Protein AF-A0A0W0F2W2-F1 (afdb_monomer)

Structure (mmCIF, N/CA/C/O backbone):
data_AF-A0A0W0F2W2-F1
#
_entry.id   AF-A0A0W0F2W2-F1
#
loop_
_atom_site.group_PDB
_atom_site.id
_atom_site.type_symbol
_atom_site.label_atom_id
_atom_site.label_alt_id
_atom_site.label_comp_id
_atom_site.label_asym_id
_atom_site.label_entity_id
_atom_site.label_seq_id
_atom_site.pdbx_PDB_ins_code
_atom_site.Cartn_x
_atom_site.Cartn_y
_atom_site.Cartn_z
_atom_site.occupancy
_atom_site.B_iso_or_equiv
_atom_site.auth_seq_id
_atom_site.auth_comp_id
_atom_site.auth_asym_id
_atom_site.auth_atom_id
_atom_site.pdbx_PDB_model_num
ATOM 1 N N . MET A 1 1 ? -1.165 50.277 14.840 1.00 36.50 1 MET A N 1
ATOM 2 C CA . MET A 1 1 ? -2.043 49.781 13.760 1.00 36.50 1 MET A CA 1
ATOM 3 C C . MET A 1 1 ? -1.484 50.261 12.428 1.00 36.50 1 MET A C 1
ATOM 5 O O . MET A 1 1 ? -1.035 51.396 12.370 1.00 36.50 1 MET A O 1
ATOM 9 N N . PHE A 1 2 ? -1.554 49.393 11.416 1.00 37.72 2 PHE A N 1
ATOM 10 C CA . PHE A 1 2 ? -1.290 49.608 9.983 1.00 37.72 2 PHE A CA 1
ATOM 11 C C . PHE A 1 2 ? 0.155 49.512 9.459 1.00 37.72 2 PHE A C 1
ATOM 13 O O . PHE A 1 2 ? 0.941 50.450 9.465 1.00 37.72 2 PHE A O 1
ATOM 20 N N . VAL A 1 3 ? 0.417 48.306 8.947 1.00 41.62 3 VAL A N 1
ATOM 21 C CA . VAL A 1 3 ? 1.389 47.912 7.918 1.00 41.62 3 VAL A CA 1
ATOM 22 C C . VAL A 1 3 ? 0.913 48.395 6.536 1.00 41.62 3 VAL A C 1
ATOM 24 O O . VAL A 1 3 ? -0.283 48.636 6.354 1.00 41.62 3 VAL A O 1
ATOM 27 N N . SER A 1 4 ? 1.836 48.361 5.560 1.00 39.56 4 SER A N 1
ATOM 28 C CA . SER A 1 4 ? 1.636 48.273 4.095 1.00 39.56 4 SER A CA 1
ATOM 29 C C . SER A 1 4 ? 1.831 49.622 3.368 1.00 39.56 4 SER A C 1
ATOM 31 O O . SER A 1 4 ? 1.314 50.634 3.815 1.00 39.56 4 SER A O 1
ATOM 33 N N . LYS A 1 5 ? 2.561 49.761 2.250 1.00 39.53 5 LYS A N 1
ATOM 34 C CA . LYS A 1 5 ? 2.883 48.855 1.130 1.00 39.53 5 LYS A CA 1
ATOM 35 C C . LYS A 1 5 ? 4.181 49.341 0.458 1.00 39.53 5 LYS A C 1
ATOM 37 O O . LYS A 1 5 ? 4.283 50.534 0.190 1.00 39.53 5 LYS A O 1
ATOM 42 N N . LEU A 1 6 ? 5.112 48.454 0.099 1.00 43.81 6 LEU A N 1
ATOM 43 C CA . LEU A 1 6 ? 6.135 48.764 -0.908 1.00 43.81 6 LEU A CA 1
ATOM 44 C C . LEU A 1 6 ? 6.054 47.717 -2.018 1.00 43.81 6 LEU A C 1
ATOM 46 O O . LEU A 1 6 ? 6.384 46.551 -1.824 1.00 43.81 6 LEU A O 1
ATOM 50 N N . PHE A 1 7 ? 5.548 48.159 -3.166 1.00 44.75 7 PHE A N 1
ATOM 51 C CA . PHE A 1 7 ? 5.643 47.454 -4.435 1.00 44.75 7 PHE A CA 1
ATOM 52 C C . PHE A 1 7 ? 7.113 47.413 -4.866 1.00 44.75 7 PHE A C 1
ATOM 54 O O . PHE A 1 7 ? 7.749 48.461 -4.957 1.00 44.75 7 PHE A O 1
ATOM 61 N N . ALA A 1 8 ? 7.627 46.229 -5.187 1.00 46.12 8 ALA A N 1
ATOM 62 C CA . ALA A 1 8 ? 8.868 46.079 -5.932 1.00 46.12 8 ALA A CA 1
ATOM 63 C C . ALA A 1 8 ? 8.633 45.069 -7.058 1.00 46.12 8 ALA A C 1
ATOM 65 O O . ALA A 1 8 ? 8.476 43.872 -6.830 1.00 46.12 8 ALA A O 1
ATOM 66 N N . ALA A 1 9 ? 8.551 45.600 -8.276 1.00 43.94 9 ALA A N 1
ATOM 67 C CA . ALA A 1 9 ? 8.622 44.840 -9.509 1.00 43.94 9 ALA A CA 1
ATOM 68 C C . ALA A 1 9 ? 10.045 44.290 -9.663 1.00 43.94 9 ALA A C 1
ATOM 70 O O . ALA A 1 9 ? 11.009 45.046 -9.548 1.00 43.94 9 ALA A O 1
ATOM 71 N N . PHE A 1 10 ? 10.176 42.992 -9.928 1.00 44.00 10 PHE A N 1
ATOM 72 C CA . PHE A 1 10 ? 11.456 42.373 -10.255 1.00 44.00 10 PHE A CA 1
ATOM 73 C C . PHE A 1 10 ? 11.466 42.052 -11.749 1.00 44.00 10 PHE A C 1
ATOM 75 O O . PHE A 1 10 ? 10.766 41.157 -12.218 1.00 44.00 10 PHE A O 1
ATOM 82 N N . THR A 1 11 ? 12.224 42.835 -12.507 1.00 44.72 11 THR A N 1
ATOM 83 C CA . THR A 1 11 ? 12.652 42.498 -13.862 1.00 44.72 11 THR A CA 1
ATOM 84 C C . THR A 1 11 ? 13.812 41.511 -13.767 1.00 44.72 11 THR A C 1
ATOM 86 O O . THR A 1 11 ? 14.744 41.721 -12.993 1.00 44.72 11 THR A O 1
ATOM 89 N N . PHE A 1 12 ? 13.796 40.447 -14.571 1.00 40.97 12 PHE A N 1
ATOM 90 C CA . PHE A 1 12 ? 15.006 39.673 -14.827 1.00 40.97 12 PHE A CA 1
ATOM 91 C C . PHE A 1 12 ? 15.186 39.423 -16.321 1.00 40.97 12 PHE A C 1
ATOM 93 O O . PHE A 1 12 ? 14.245 39.115 -17.050 1.00 40.97 12 PHE A O 1
ATOM 100 N N . VAL A 1 13 ? 16.421 39.662 -16.746 1.00 41.00 13 VAL A N 1
ATOM 101 C CA . VAL A 1 13 ? 16.926 39.715 -18.114 1.00 41.00 13 VAL A CA 1
ATOM 102 C C . VAL A 1 13 ? 17.201 38.303 -18.643 1.00 41.00 13 VAL A C 1
ATOM 104 O O . VAL A 1 13 ? 17.540 37.388 -17.898 1.00 41.00 13 VAL A O 1
ATOM 107 N N . SER A 1 14 ? 17.046 38.168 -19.959 1.00 44.22 14 SER A N 1
ATOM 108 C CA . SER A 1 14 ? 17.311 37.013 -20.820 1.00 44.22 14 SER A CA 1
ATOM 109 C C . SER A 1 14 ? 18.653 36.302 -20.596 1.00 44.22 14 SER A C 1
ATOM 111 O O . SER A 1 14 ? 19.692 36.960 -20.541 1.00 44.22 14 SER A O 1
ATOM 113 N N . PHE A 1 15 ? 18.641 34.967 -20.670 1.00 43.41 15 PHE A N 1
ATOM 114 C CA . PHE A 1 15 ? 19.809 34.151 -21.022 1.00 43.41 15 PHE A CA 1
ATOM 115 C C . PHE A 1 15 ? 19.530 33.362 -22.306 1.00 43.41 15 PHE A C 1
ATOM 117 O O . PHE A 1 15 ? 18.452 32.798 -22.484 1.00 43.41 15 PHE A O 1
ATOM 124 N N . GLY A 1 16 ? 20.498 33.408 -23.223 1.00 34.25 16 GLY A N 1
ATOM 125 C CA . GLY A 1 16 ? 20.421 32.842 -24.565 1.00 34.25 16 GLY A CA 1
ATOM 126 C C . GLY A 1 16 ? 20.478 31.316 -24.588 1.00 34.25 16 GLY A C 1
ATOM 127 O O . GLY A 1 16 ? 21.139 30.682 -23.769 1.00 34.25 16 GLY A O 1
ATOM 128 N N . PHE A 1 17 ? 19.800 30.737 -25.576 1.00 39.91 17 PHE A N 1
ATOM 129 C CA . PHE A 1 17 ? 19.869 29.314 -25.875 1.00 39.91 17 PHE A CA 1
ATOM 130 C C . PHE A 1 17 ? 21.170 29.009 -26.629 1.00 39.91 17 PHE A C 1
ATOM 132 O O . PHE A 1 17 ? 21.373 29.469 -27.752 1.00 39.91 17 PHE A O 1
ATOM 139 N N . VAL A 1 18 ? 22.050 28.225 -26.004 1.00 37.84 18 VAL A N 1
ATOM 140 C CA . VAL A 1 18 ? 23.158 27.532 -26.675 1.00 37.84 18 VAL A CA 1
ATOM 141 C C . VAL A 1 18 ? 22.599 26.233 -27.256 1.00 37.84 18 VAL A C 1
ATOM 143 O O . VAL A 1 18 ? 21.969 25.455 -26.543 1.00 37.84 18 VAL A O 1
ATOM 146 N N . ALA A 1 19 ? 22.814 26.002 -28.552 1.00 50.12 19 ALA A N 1
ATOM 147 C CA . ALA A 1 19 ? 22.487 24.741 -29.208 1.00 50.12 19 ALA A CA 1
ATOM 148 C C . ALA A 1 19 ? 23.359 23.605 -28.643 1.00 50.12 19 ALA A C 1
ATOM 150 O O . ALA A 1 19 ? 24.586 23.710 -28.649 1.00 50.12 19 ALA A O 1
ATOM 151 N N . ALA A 1 20 ? 22.732 22.520 -28.185 1.00 36.09 20 ALA A N 1
ATOM 152 C CA . ALA A 1 20 ? 23.412 21.288 -27.795 1.00 36.09 20 ALA A CA 1
ATOM 153 C C . ALA A 1 20 ? 22.895 20.106 -28.634 1.00 36.09 20 ALA A C 1
ATOM 155 O O . ALA A 1 20 ? 21.698 19.974 -28.884 1.00 36.09 20 ALA A O 1
ATOM 156 N N . ASN A 1 21 ? 23.848 19.297 -29.098 1.00 45.62 21 ASN A N 1
ATOM 157 C CA . ASN A 1 21 ? 23.723 18.169 -30.024 1.00 45.62 21 ASN A CA 1
ATOM 158 C C . ASN A 1 21 ? 22.712 17.089 -29.582 1.00 45.62 21 ASN A C 1
ATOM 160 O O . ASN A 1 21 ? 22.473 16.933 -28.385 1.00 45.62 21 ASN A O 1
ATOM 164 N N . PRO A 1 22 ? 22.173 16.276 -30.516 1.00 44.22 22 PRO A N 1
ATOM 165 C CA . PRO A 1 22 ? 21.225 15.222 -30.177 1.00 44.22 22 PRO A CA 1
ATOM 166 C C . PRO A 1 22 ? 21.925 14.111 -29.386 1.00 44.22 22 PRO A C 1
ATOM 168 O O . PRO A 1 22 ? 22.737 13.355 -29.922 1.00 44.22 22 PRO A O 1
ATOM 171 N N . ILE A 1 23 ? 21.604 14.001 -28.096 1.00 44.47 23 ILE A N 1
ATOM 172 C CA . ILE A 1 23 ? 22.054 12.898 -27.249 1.00 44.47 23 ILE A CA 1
ATOM 173 C C . ILE A 1 23 ? 21.099 11.724 -27.474 1.00 44.47 23 ILE A C 1
ATOM 175 O O . ILE A 1 23 ? 20.077 11.593 -26.806 1.00 44.47 23 ILE A O 1
ATOM 179 N N . ALA A 1 24 ? 21.449 10.831 -28.398 1.00 45.88 24 ALA A N 1
ATOM 180 C CA . ALA A 1 24 ? 20.708 9.594 -28.674 1.00 45.88 24 ALA A CA 1
ATOM 181 C C . ALA A 1 24 ? 20.732 8.561 -27.515 1.00 45.88 24 ALA A C 1
ATOM 183 O O . ALA A 1 24 ? 20.299 7.428 -27.684 1.00 45.88 24 ALA A O 1
ATOM 184 N N . ASN A 1 25 ? 21.206 8.944 -26.323 1.00 46.81 25 ASN A N 1
ATOM 185 C CA . ASN A 1 25 ? 21.351 8.075 -25.151 1.00 46.81 25 ASN A CA 1
ATOM 186 C C . ASN A 1 25 ? 20.741 8.646 -23.855 1.00 46.81 25 ASN A C 1
ATOM 188 O O . ASN A 1 25 ? 20.909 8.042 -22.797 1.00 46.81 25 ASN A O 1
ATOM 192 N N . GLU A 1 26 ? 20.049 9.789 -23.906 1.00 43.03 26 GLU A N 1
ATOM 193 C CA . GLU A 1 26 ? 19.468 10.417 -22.707 1.00 43.03 26 GLU A CA 1
ATOM 194 C C . GLU A 1 26 ? 18.064 9.920 -22.347 1.00 43.03 26 GLU A C 1
ATOM 196 O O . GLU A 1 26 ? 17.674 10.015 -21.188 1.00 43.03 26 GLU A O 1
ATOM 201 N N . VAL A 1 27 ? 17.317 9.375 -23.308 1.00 47.88 27 VAL A N 1
ATOM 202 C CA . VAL A 1 27 ? 15.914 8.980 -23.092 1.00 47.88 27 VAL A CA 1
ATOM 203 C C . VAL A 1 27 ? 15.828 7.775 -22.146 1.00 47.88 27 VAL A C 1
ATOM 205 O O . VAL A 1 27 ? 15.154 7.826 -21.131 1.00 47.88 27 VAL A O 1
ATOM 208 N N . ALA A 1 28 ? 16.663 6.759 -22.372 1.00 46.38 28 ALA A N 1
ATOM 209 C CA . ALA A 1 28 ? 16.726 5.528 -21.578 1.00 46.38 28 ALA A CA 1
ATOM 210 C C . ALA A 1 28 ? 17.002 5.705 -20.072 1.00 46.38 28 ALA A C 1
ATOM 212 O O . ALA A 1 28 ? 16.681 4.834 -19.269 1.00 46.38 28 ALA A O 1
ATOM 213 N N . LYS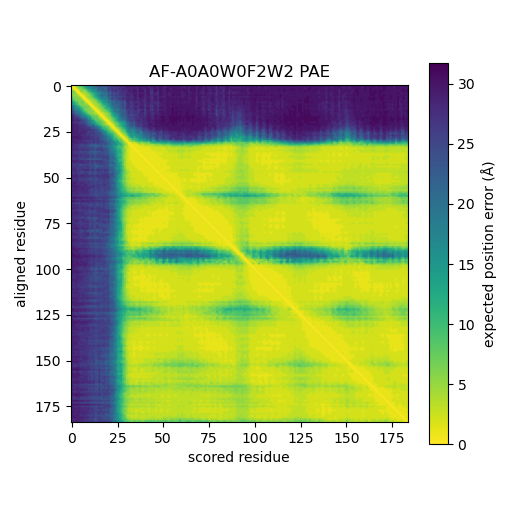 A 1 29 ? 17.700 6.781 -19.687 1.00 45.75 29 LYS A N 1
ATOM 214 C CA . LYS A 1 29 ? 18.165 6.990 -18.307 1.00 45.75 29 LYS A CA 1
ATOM 215 C C . LYS A 1 29 ? 17.164 7.770 -17.452 1.00 45.75 29 LYS A C 1
ATOM 217 O O . LYS A 1 29 ? 17.342 7.792 -16.238 1.00 45.75 29 LYS A O 1
ATOM 222 N N . ARG A 1 30 ? 16.181 8.428 -18.075 1.00 52.56 30 ARG A N 1
ATOM 223 C CA . ARG A 1 30 ? 15.197 9.274 -17.388 1.00 52.56 30 ARG A CA 1
ATOM 224 C C . ARG A 1 30 ? 14.057 8.431 -16.802 1.00 52.56 30 ARG A C 1
ATOM 226 O O . ARG A 1 30 ? 13.803 8.529 -15.610 1.00 52.56 30 ARG A O 1
ATOM 233 N N . ASP A 1 31 ? 13.544 7.461 -17.554 1.00 64.25 31 ASP A N 1
ATOM 234 C CA . ASP A 1 31 ? 12.305 6.745 -17.207 1.00 64.25 31 ASP A CA 1
ATOM 235 C C . ASP A 1 31 ? 12.351 5.977 -15.866 1.00 64.25 31 ASP A C 1
ATOM 237 O O . ASP A 1 31 ? 11.490 6.160 -15.009 1.00 64.25 31 ASP A O 1
ATOM 241 N N . ASN A 1 32 ? 13.381 5.155 -15.611 1.00 73.31 32 ASN A N 1
ATOM 242 C CA . ASN A 1 32 ? 13.479 4.424 -14.334 1.00 73.31 32 ASN A CA 1
ATOM 243 C C . ASN A 1 32 ? 13.768 5.357 -13.142 1.00 73.31 32 ASN A C 1
ATOM 245 O O . ASN A 1 32 ? 13.364 5.058 -12.019 1.00 73.31 32 ASN A O 1
ATOM 249 N N . ALA A 1 33 ? 14.461 6.476 -13.375 1.00 81.94 33 ALA A N 1
ATOM 250 C CA . ALA A 1 33 ? 14.714 7.474 -12.340 1.00 81.94 33 ALA A CA 1
ATOM 251 C C . ALA A 1 33 ? 13.427 8.231 -11.975 1.00 81.94 33 ALA A C 1
ATOM 253 O O . ALA A 1 33 ? 13.201 8.526 -10.800 1.00 81.94 33 ALA A O 1
ATOM 254 N N . ASP A 1 34 ? 12.557 8.479 -12.954 1.00 88.19 34 ASP A N 1
ATOM 255 C CA . ASP A 1 34 ? 11.253 9.103 -12.743 1.00 88.19 34 ASP A CA 1
ATOM 256 C C . ASP A 1 34 ? 10.315 8.161 -11.969 1.00 88.19 34 ASP A C 1
ATOM 258 O O . ASP A 1 34 ? 9.729 8.570 -10.964 1.00 88.19 34 ASP A O 1
ATOM 262 N N . ILE A 1 35 ? 10.272 6.869 -12.326 1.00 90.88 35 ILE A N 1
ATOM 263 C CA . ILE A 1 35 ? 9.536 5.842 -11.560 1.00 90.88 35 ILE A CA 1
ATOM 264 C C . ILE A 1 35 ? 10.044 5.778 -10.117 1.00 90.88 35 ILE A C 1
ATOM 266 O O . ILE A 1 35 ? 9.259 5.833 -9.168 1.00 90.88 35 ILE A O 1
ATOM 270 N N . GLN A 1 36 ? 11.364 5.705 -9.930 1.00 91.69 36 GLN A N 1
ATOM 271 C CA . GLN A 1 36 ? 11.967 5.674 -8.600 1.00 91.69 36 GLN A CA 1
ATOM 272 C C . GLN A 1 36 ? 11.645 6.942 -7.798 1.00 91.69 36 GLN A C 1
ATOM 274 O O . GLN A 1 36 ? 11.418 6.858 -6.591 1.00 91.69 36 GLN A O 1
ATOM 279 N N . THR A 1 37 ? 11.580 8.106 -8.448 1.00 93.19 37 THR A N 1
ATOM 280 C CA . THR A 1 37 ? 11.220 9.382 -7.813 1.00 93.19 37 THR A CA 1
ATOM 281 C C . THR A 1 37 ? 9.777 9.370 -7.316 1.00 93.19 37 THR A C 1
ATOM 283 O O . THR A 1 37 ? 9.523 9.747 -6.168 1.00 93.19 37 THR A O 1
ATOM 286 N N . VAL A 1 38 ? 8.835 8.883 -8.131 1.00 95.31 38 VAL A N 1
ATOM 287 C CA . VAL A 1 38 ? 7.427 8.726 -7.732 1.00 95.31 38 VAL A CA 1
ATOM 288 C C . VAL A 1 38 ? 7.310 7.785 -6.534 1.00 95.31 38 VAL A C 1
ATOM 290 O O . VAL A 1 38 ? 6.695 8.138 -5.529 1.00 95.31 38 VAL A O 1
ATOM 293 N N . LEU A 1 39 ? 7.957 6.621 -6.593 1.00 96.12 39 LEU A N 1
ATOM 294 C CA . LEU A 1 39 ? 7.904 5.630 -5.517 1.00 96.12 39 LEU A CA 1
ATOM 295 C C . LEU A 1 39 ? 8.596 6.105 -4.235 1.00 96.12 39 LEU A C 1
ATOM 297 O O . LEU A 1 39 ? 8.118 5.831 -3.141 1.00 96.12 39 LEU A O 1
ATOM 301 N N . THR A 1 40 ? 9.690 6.857 -4.347 1.00 96.38 40 THR A N 1
ATOM 302 C CA . THR A 1 40 ? 10.365 7.459 -3.186 1.00 96.38 40 THR A CA 1
ATOM 303 C C . THR A 1 40 ? 9.501 8.548 -2.551 1.00 96.38 40 THR A C 1
ATOM 305 O O . THR A 1 40 ? 9.455 8.661 -1.328 1.00 96.38 40 THR A O 1
ATOM 308 N N . THR A 1 41 ? 8.772 9.320 -3.361 1.00 96.75 41 THR A N 1
ATOM 309 C CA . THR A 1 41 ? 7.797 10.305 -2.867 1.00 96.75 41 THR A CA 1
ATOM 310 C C . THR A 1 41 ? 6.659 9.617 -2.123 1.00 96.75 41 THR A C 1
ATOM 312 O O . THR A 1 41 ? 6.347 10.010 -0.998 1.00 96.75 41 THR A O 1
ATOM 315 N N . LEU A 1 42 ? 6.099 8.551 -2.707 1.00 96.94 42 LEU A N 1
ATOM 316 C CA . LEU A 1 42 ? 5.103 7.711 -2.046 1.00 96.94 42 LEU A CA 1
ATOM 317 C C . LEU A 1 42 ? 5.648 7.173 -0.720 1.00 96.94 42 LEU A C 1
ATOM 319 O O . LEU A 1 42 ? 4.988 7.318 0.307 1.00 96.94 42 LEU A O 1
ATOM 323 N N . LYS A 1 43 ? 6.877 6.641 -0.718 1.00 97.06 43 LYS A N 1
ATOM 324 C CA . LYS A 1 43 ? 7.527 6.150 0.499 1.00 97.06 43 LYS A CA 1
ATOM 325 C C . LYS A 1 43 ? 7.628 7.236 1.573 1.00 97.06 43 LYS A C 1
ATOM 327 O O . LYS A 1 43 ? 7.297 6.991 2.724 1.00 97.06 43 LYS A O 1
ATOM 332 N N . GLY A 1 44 ? 8.035 8.453 1.217 1.00 97.38 44 GLY A N 1
ATOM 333 C CA . GLY A 1 44 ? 8.110 9.561 2.176 1.00 97.38 44 GLY A CA 1
ATOM 334 C C . GLY A 1 44 ? 6.753 9.905 2.808 1.00 97.38 44 GLY A C 1
ATOM 335 O O . GLY A 1 44 ? 6.676 10.220 3.998 1.00 97.38 44 GLY A O 1
ATOM 336 N N . GLN A 1 45 ? 5.668 9.802 2.034 1.00 97.31 45 GLN A N 1
ATOM 337 C CA . GLN A 1 45 ? 4.308 9.992 2.541 1.00 97.31 45 GLN A CA 1
ATOM 338 C C . GLN A 1 45 ? 3.890 8.843 3.467 1.00 97.31 45 GLN A C 1
ATOM 340 O O . GLN A 1 45 ? 3.395 9.099 4.566 1.00 97.31 45 GLN A O 1
ATOM 345 N N . THR A 1 46 ? 4.135 7.588 3.078 1.00 96.81 46 THR A N 1
ATOM 346 C CA . THR A 1 46 ? 3.825 6.425 3.923 1.00 96.81 46 THR A CA 1
ATOM 347 C C . THR A 1 46 ? 4.640 6.434 5.214 1.00 96.81 46 THR A C 1
ATOM 349 O O . THR A 1 46 ? 4.078 6.224 6.283 1.00 96.81 46 THR A O 1
ATOM 352 N N . ASP A 1 47 ? 5.920 6.803 5.159 1.00 95.81 47 ASP A N 1
ATOM 353 C CA . ASP A 1 47 ? 6.800 6.917 6.330 1.00 95.81 47 ASP A CA 1
ATOM 354 C C . ASP A 1 47 ? 6.317 7.987 7.326 1.00 95.81 47 ASP A C 1
ATOM 356 O O . ASP A 1 47 ? 6.678 7.951 8.500 1.00 95.81 47 ASP A O 1
ATOM 360 N N . THR A 1 48 ? 5.473 8.924 6.884 1.00 97.00 48 THR A N 1
ATOM 361 C CA . THR A 1 48 ? 4.838 9.926 7.752 1.00 97.00 48 THR A CA 1
ATOM 362 C C . THR A 1 48 ? 3.490 9.446 8.301 1.00 97.00 48 THR A C 1
ATOM 364 O O . THR A 1 48 ? 3.159 9.712 9.457 1.00 97.00 48 THR A O 1
ATOM 367 N N . ILE A 1 49 ? 2.685 8.759 7.485 1.00 97.50 49 ILE A N 1
ATOM 368 C CA . ILE A 1 49 ? 1.306 8.370 7.826 1.00 97.50 49 ILE A CA 1
ATOM 369 C C . ILE A 1 49 ? 1.270 7.087 8.668 1.00 97.50 49 ILE A C 1
ATOM 371 O O . ILE A 1 49 ? 0.571 7.023 9.680 1.00 97.50 49 ILE A O 1
ATOM 375 N N . LEU A 1 50 ? 2.026 6.062 8.272 1.00 97.31 50 LEU A N 1
ATOM 376 C CA . LEU A 1 50 ? 1.960 4.726 8.869 1.00 97.31 50 LEU A CA 1
ATOM 377 C C . LEU A 1 50 ? 2.373 4.676 10.352 1.00 97.31 50 LEU A C 1
ATOM 379 O O . LEU A 1 50 ? 1.722 3.942 11.104 1.00 97.31 50 LEU A O 1
ATOM 383 N N . PRO A 1 51 ? 3.364 5.460 10.833 1.00 97.81 51 PRO A N 1
ATOM 384 C CA . PRO A 1 51 ? 3.657 5.523 12.264 1.00 97.81 51 PRO A CA 1
ATOM 385 C C . PRO A 1 51 ? 2.475 6.034 13.092 1.00 97.81 51 PRO A C 1
ATOM 387 O O . PRO A 1 51 ? 2.189 5.475 14.142 1.00 97.81 51 PRO A O 1
ATOM 390 N N . GLN A 1 52 ? 1.720 7.017 12.591 1.00 97.44 52 GLN A N 1
ATOM 391 C CA . GLN A 1 52 ? 0.549 7.551 13.299 1.00 97.44 52 GLN A CA 1
ATOM 392 C C . GLN A 1 52 ? -0.560 6.498 13.427 1.00 97.44 52 GLN A C 1
ATOM 394 O O . GLN A 1 52 ? -1.177 6.365 14.483 1.00 97.44 52 GLN A O 1
ATOM 399 N N . ILE A 1 53 ? -0.784 5.709 12.370 1.00 95.62 53 ILE A N 1
ATOM 400 C CA . ILE A 1 53 ? -1.714 4.571 12.403 1.00 95.62 53 ILE A CA 1
ATOM 401 C C . ILE A 1 53 ? -1.250 3.532 13.431 1.00 95.62 53 ILE A C 1
ATOM 403 O O . ILE A 1 53 ? -2.041 3.055 14.249 1.00 95.62 53 ILE A O 1
ATOM 407 N N . THR A 1 54 ? 0.042 3.208 13.408 1.00 95.75 54 THR A N 1
ATOM 408 C CA . THR A 1 54 ? 0.652 2.233 14.317 1.00 95.75 54 THR A CA 1
ATOM 409 C C . THR A 1 54 ? 0.534 2.683 15.776 1.00 95.75 54 THR A C 1
ATOM 411 O O . THR A 1 54 ? 0.173 1.881 16.637 1.00 95.75 54 THR A O 1
ATOM 414 N N . ASP A 1 55 ? 0.747 3.967 16.062 1.00 95.81 55 ASP A N 1
ATOM 415 C CA . ASP A 1 55 ? 0.614 4.541 17.404 1.00 95.81 55 ASP A CA 1
ATOM 416 C C . ASP A 1 55 ? -0.837 4.502 17.913 1.00 95.81 55 ASP A C 1
ATOM 418 O O . ASP A 1 55 ? -1.082 4.167 19.076 1.00 95.81 55 ASP A O 1
ATOM 422 N N . LEU A 1 56 ? -1.825 4.776 17.053 1.00 94.81 56 LEU A N 1
ATOM 423 C CA . LEU A 1 56 ? -3.247 4.651 17.406 1.00 94.81 56 LEU A CA 1
ATOM 424 C C . LEU A 1 56 ? -3.637 3.202 17.720 1.00 94.81 56 LEU A C 1
ATOM 426 O O . LEU A 1 56 ? -4.321 2.950 18.714 1.00 94.81 56 LEU A O 1
ATOM 430 N N . SER A 1 57 ? -3.167 2.254 16.905 1.00 92.50 57 SER A N 1
ATOM 431 C CA . SER A 1 57 ? -3.352 0.818 17.139 1.00 92.50 57 SER A CA 1
ATOM 432 C C . SER A 1 57 ? -2.733 0.392 18.476 1.00 92.50 57 SER A C 1
ATOM 434 O O . SER A 1 57 ? -3.402 -0.203 19.321 1.00 92.50 57 SER A O 1
ATOM 436 N N . ASN A 1 58 ? -1.466 0.748 18.709 1.00 93.50 58 ASN A N 1
ATOM 437 C CA . ASN A 1 58 ? -0.714 0.337 19.898 1.00 93.50 58 ASN A CA 1
ATOM 438 C C . ASN A 1 58 ? -1.230 0.975 21.192 1.00 93.50 58 ASN A C 1
ATOM 440 O O . ASN A 1 58 ? -1.167 0.359 22.255 1.00 93.50 58 ASN A O 1
ATOM 444 N N . SER A 1 59 ? -1.752 2.200 21.117 1.00 92.75 59 SER A N 1
ATOM 445 C CA . SER A 1 59 ? -2.370 2.883 22.259 1.00 92.75 59 SER A CA 1
ATOM 446 C C . SER A 1 59 ? -3.796 2.408 22.556 1.00 92.75 59 SER A C 1
ATOM 448 O O . SER A 1 59 ? -4.378 2.837 23.552 1.00 92.75 59 SER A O 1
ATOM 450 N N . GLY A 1 60 ? -4.387 1.562 21.701 1.00 88.12 60 GLY A N 1
ATOM 451 C CA . GLY A 1 60 ? -5.782 1.131 21.821 1.00 88.12 60 GLY A CA 1
ATOM 452 C C . GLY A 1 60 ? -6.794 2.270 21.653 1.00 88.12 60 GLY A C 1
ATOM 453 O O . GLY A 1 60 ? -7.945 2.123 22.052 1.00 88.12 60 GLY A O 1
ATOM 454 N N . SER A 1 61 ? -6.364 3.404 21.091 1.00 89.38 61 SER A N 1
ATOM 455 C CA . SER A 1 61 ? -7.175 4.620 20.908 1.00 89.38 61 SER A CA 1
ATOM 456 C C . SER A 1 61 ? -7.646 4.804 19.460 1.00 89.38 61 SER A C 1
ATOM 458 O O . SER A 1 61 ? -8.102 5.880 19.072 1.00 89.38 61 SER A O 1
ATOM 460 N N . ALA A 1 62 ? -7.512 3.760 18.643 1.00 92.75 62 ALA A N 1
ATOM 461 C CA . ALA A 1 62 ? -7.992 3.731 17.273 1.00 92.75 62 ALA A CA 1
ATOM 462 C C . ALA A 1 62 ? -9.535 3.759 17.240 1.00 92.75 62 ALA A C 1
ATOM 464 O O . ALA A 1 62 ? -10.193 2.877 17.792 1.00 92.75 62 ALA A O 1
ATOM 465 N N . SER A 1 63 ? -10.100 4.776 16.590 1.00 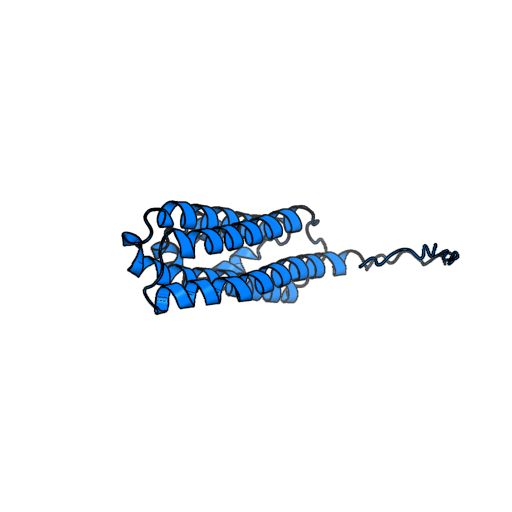93.94 63 SER A N 1
ATOM 466 C CA . SER A 1 63 ? -11.537 4.943 16.347 1.00 93.94 63 SER A CA 1
ATOM 467 C C . SER A 1 63 ? -11.766 5.434 14.920 1.00 93.94 63 SER A C 1
ATOM 469 O O . SER A 1 63 ? -10.820 5.870 14.260 1.00 93.94 63 SER A O 1
ATOM 471 N N . ASP A 1 64 ? -13.010 5.407 14.439 1.00 92.25 64 ASP A N 1
ATOM 472 C CA . ASP A 1 64 ? -13.349 5.971 13.125 1.00 92.25 64 ASP A CA 1
ATOM 473 C C . ASP A 1 64 ? -12.832 7.417 12.981 1.00 92.25 64 ASP A C 1
ATOM 475 O O . ASP A 1 64 ? -12.238 7.754 11.959 1.00 92.25 64 ASP A O 1
ATOM 479 N N . GLU A 1 65 ? -12.970 8.265 14.002 1.00 93.31 65 GLU A N 1
ATOM 480 C CA . GLU A 1 65 ? -12.573 9.679 13.943 1.00 93.31 65 GLU A CA 1
ATOM 481 C C . GLU A 1 65 ? -11.060 9.885 13.810 1.00 93.31 65 GLU A C 1
ATOM 483 O O . GLU A 1 65 ? -10.626 10.855 13.188 1.00 93.31 65 GLU A O 1
ATOM 488 N N . THR A 1 66 ? -10.254 8.996 14.394 1.00 94.38 66 THR A N 1
ATOM 489 C CA . THR A 1 66 ? -8.789 9.113 14.390 1.00 94.38 66 THR A CA 1
ATOM 490 C C . THR A 1 66 ? -8.157 8.381 13.209 1.00 94.38 66 THR A C 1
ATOM 492 O O . THR A 1 66 ? -7.180 8.859 12.635 1.00 94.38 66 THR A O 1
ATOM 495 N N . VAL A 1 67 ? -8.740 7.252 12.803 1.00 95.06 67 VAL A N 1
ATOM 496 C CA . VAL A 1 67 ? -8.203 6.349 11.777 1.00 95.06 67 VAL A CA 1
ATOM 497 C C . VAL A 1 67 ? -8.640 6.758 10.371 1.00 95.06 67 VAL A C 1
ATOM 499 O O . VAL A 1 67 ? -7.812 6.786 9.460 1.00 95.06 67 VAL A O 1
ATOM 502 N N . THR A 1 68 ? -9.905 7.150 10.183 1.00 95.50 68 THR A N 1
ATOM 503 C CA . THR A 1 68 ? -10.441 7.575 8.876 1.00 95.50 68 THR A CA 1
ATOM 504 C C . THR A 1 68 ? -9.597 8.647 8.180 1.00 95.50 68 THR A C 1
ATOM 506 O O . THR A 1 68 ? -9.267 8.453 7.007 1.00 95.50 68 THR A O 1
ATOM 509 N N . PRO A 1 69 ? -9.212 9.771 8.826 1.00 97.00 69 PRO A N 1
ATOM 510 C CA . PRO A 1 69 ? -8.411 10.785 8.144 1.00 97.00 69 PRO A CA 1
ATOM 511 C C . PRO A 1 69 ? -7.047 10.247 7.693 1.00 97.00 69 PRO A C 1
ATOM 513 O O . PRO A 1 69 ? -6.608 10.586 6.596 1.00 97.00 69 PRO A O 1
ATOM 516 N N . LEU A 1 70 ? -6.413 9.372 8.478 1.00 97.62 70 LEU A N 1
ATOM 517 C CA . LEU A 1 70 ? -5.111 8.791 8.140 1.00 97.62 70 LEU A CA 1
ATOM 518 C C . LEU A 1 70 ? -5.208 7.801 6.974 1.00 97.62 70 LEU A C 1
ATOM 520 O O . LEU A 1 70 ? -4.382 7.860 6.063 1.00 97.62 70 LEU A O 1
ATOM 524 N N . LEU A 1 71 ? -6.226 6.930 6.945 1.00 97.00 71 LEU A N 1
ATOM 525 C CA . LEU A 1 71 ? -6.416 6.026 5.803 1.00 97.00 71 LEU A CA 1
ATOM 526 C C . LEU A 1 71 ? -6.796 6.796 4.539 1.00 97.00 71 LEU A C 1
ATOM 528 O O . LEU A 1 71 ? -6.291 6.471 3.474 1.00 97.00 71 LEU A O 1
ATOM 532 N N . ASN A 1 72 ? -7.594 7.860 4.639 1.00 97.12 72 ASN A N 1
ATOM 533 C CA . ASN A 1 72 ? -7.886 8.710 3.483 1.00 97.12 72 ASN A CA 1
ATOM 534 C C . ASN A 1 72 ? -6.628 9.409 2.944 1.00 97.12 72 ASN A C 1
ATOM 536 O O . ASN A 1 72 ? -6.465 9.530 1.729 1.00 97.12 72 ASN A O 1
ATOM 540 N N . GLN A 1 73 ? -5.721 9.850 3.823 1.00 97.62 73 GLN A N 1
ATOM 541 C CA . GLN A 1 73 ? -4.421 10.388 3.411 1.00 97.62 73 GLN A CA 1
ATOM 542 C C . GLN A 1 73 ? -3.557 9.325 2.729 1.00 97.62 73 GLN A C 1
ATOM 544 O O . GLN A 1 73 ? -2.938 9.622 1.708 1.00 97.62 73 GLN A O 1
ATOM 549 N N . LEU A 1 74 ? -3.545 8.094 3.250 1.00 97.88 74 LEU A N 1
ATOM 550 C CA . LEU A 1 74 ? -2.830 6.974 2.640 1.00 97.88 74 LEU A CA 1
ATOM 551 C C . LEU A 1 74 ? -3.381 6.651 1.245 1.00 97.88 74 LEU A C 1
ATOM 553 O O . LEU A 1 74 ? -2.612 6.583 0.289 1.00 97.88 74 LEU A O 1
ATOM 557 N N . THR A 1 75 ? -4.701 6.521 1.109 1.00 97.81 75 THR A N 1
ATOM 558 C CA . THR A 1 75 ? -5.379 6.318 -0.179 1.00 97.81 75 THR A CA 1
ATOM 559 C C . THR A 1 75 ? -5.041 7.446 -1.155 1.00 97.81 75 THR A C 1
ATOM 561 O O . THR A 1 75 ? -4.619 7.185 -2.274 1.00 97.81 75 THR A O 1
ATOM 564 N N . THR A 1 76 ? -5.095 8.705 -0.709 1.00 97.50 76 THR A N 1
ATOM 565 C CA . THR A 1 76 ? -4.747 9.867 -1.549 1.00 97.50 76 THR A CA 1
ATOM 566 C C . THR A 1 76 ? -3.289 9.833 -2.020 1.00 97.50 76 THR A C 1
ATOM 568 O O . THR A 1 76 ? -2.995 10.189 -3.163 1.00 97.50 76 THR A O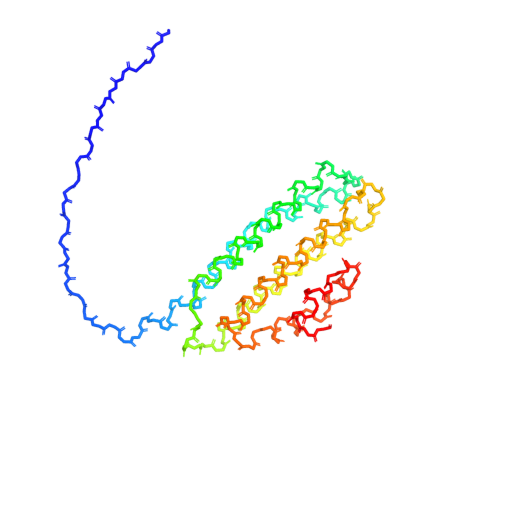 1
ATOM 571 N N . ALA A 1 77 ? -2.359 9.415 -1.158 1.00 98.06 77 ALA A N 1
ATOM 572 C CA . ALA A 1 77 ? -0.951 9.254 -1.515 1.00 98.06 77 ALA A CA 1
ATOM 573 C C . ALA A 1 77 ? -0.768 8.179 -2.601 1.00 98.06 77 ALA A C 1
ATOM 575 O O . ALA A 1 77 ? -0.084 8.415 -3.599 1.00 98.06 77 ALA A O 1
ATOM 576 N N . LEU A 1 78 ? -1.439 7.033 -2.451 1.00 98.12 78 LEU A N 1
ATOM 577 C CA . LEU A 1 78 ? -1.433 5.943 -3.431 1.00 98.12 78 LEU A CA 1
ATOM 578 C C . LEU A 1 78 ? -2.070 6.360 -4.767 1.00 98.12 78 LEU A C 1
ATOM 580 O O . LEU A 1 78 ? -1.506 6.090 -5.828 1.00 98.12 78 LEU A O 1
ATOM 584 N N . ASP A 1 79 ? -3.193 7.075 -4.734 1.00 97.12 79 ASP A N 1
ATOM 585 C CA . ASP A 1 79 ? -3.859 7.594 -5.935 1.00 97.12 79 ASP A CA 1
ATOM 586 C C . ASP A 1 79 ? -2.976 8.616 -6.665 1.00 97.12 79 ASP A C 1
ATOM 588 O O . ASP A 1 79 ? -2.864 8.602 -7.891 1.00 97.12 79 ASP A O 1
ATOM 592 N N . THR A 1 80 ? -2.282 9.478 -5.915 1.00 95.81 80 THR A N 1
ATOM 593 C CA . THR A 1 80 ? -1.332 10.453 -6.473 1.00 95.81 80 THR A CA 1
ATOM 594 C C . THR A 1 80 ? -0.142 9.756 -7.128 1.00 95.81 80 THR A C 1
ATOM 596 O O . THR A 1 80 ? 0.282 10.146 -8.220 1.00 95.81 80 THR A O 1
ATOM 599 N N . ALA A 1 81 ? 0.388 8.709 -6.493 1.00 96.12 81 ALA A N 1
ATOM 600 C CA . ALA A 1 81 ? 1.445 7.892 -7.073 1.00 96.12 81 ALA A CA 1
ATOM 601 C C . ALA A 1 81 ? 0.961 7.204 -8.356 1.00 96.12 81 ALA A C 1
ATOM 603 O O . ALA A 1 81 ? 1.634 7.294 -9.379 1.00 96.12 81 ALA A O 1
ATOM 604 N N . THR A 1 82 ? -0.236 6.613 -8.341 1.00 95.12 82 THR A N 1
ATOM 605 C CA . THR A 1 82 ? -0.870 6.002 -9.520 1.00 95.12 82 THR A CA 1
ATOM 606 C C . THR A 1 82 ? -0.991 6.998 -10.670 1.00 95.12 82 THR A C 1
ATOM 608 O O . THR A 1 82 ? -0.561 6.708 -11.785 1.00 95.12 82 THR A O 1
ATOM 611 N N . ALA A 1 83 ? -1.524 8.194 -10.407 1.00 94.56 83 ALA A N 1
ATOM 612 C CA . ALA A 1 83 ? -1.670 9.236 -11.418 1.00 94.56 83 ALA A CA 1
ATOM 613 C C . ALA A 1 83 ? -0.313 9.696 -11.975 1.00 94.56 83 ALA A C 1
ATOM 615 O O . ALA A 1 83 ? -0.186 9.937 -13.173 1.00 94.56 83 ALA A O 1
ATOM 616 N N . SER A 1 84 ? 0.706 9.780 -11.116 1.00 93.19 84 SER A N 1
ATOM 617 C CA . SER A 1 84 ? 2.063 10.153 -11.523 1.00 93.19 84 SER A CA 1
ATOM 618 C C . SER A 1 84 ? 2.703 9.077 -12.401 1.00 93.19 84 SER A C 1
ATOM 620 O O . SER A 1 84 ? 3.276 9.413 -13.431 1.00 93.19 84 SER A O 1
ATOM 622 N N . LEU A 1 85 ? 2.554 7.794 -12.045 1.00 92.50 85 LEU A N 1
ATOM 623 C CA . LEU A 1 85 ? 3.022 6.663 -12.853 1.00 92.50 85 LEU A CA 1
ATOM 624 C C . LEU A 1 85 ? 2.310 6.604 -14.210 1.00 92.50 85 LEU A C 1
ATOM 626 O O . LEU A 1 85 ? 2.954 6.377 -15.226 1.00 92.50 85 LEU A O 1
ATOM 630 N N . ALA A 1 86 ? 1.001 6.861 -14.252 1.00 89.75 86 ALA A N 1
ATOM 631 C CA . ALA A 1 86 ? 0.235 6.875 -15.499 1.00 89.75 86 ALA A CA 1
ATOM 632 C C . ALA A 1 86 ? 0.686 7.969 -16.488 1.00 89.75 86 ALA A C 1
ATOM 634 O O . ALA A 1 86 ? 0.397 7.870 -17.677 1.00 89.75 86 ALA A O 1
ATOM 635 N N . GLY A 1 87 ? 1.375 9.008 -16.005 1.00 87.38 87 GLY A N 1
ATOM 636 C CA . GLY A 1 87 ? 1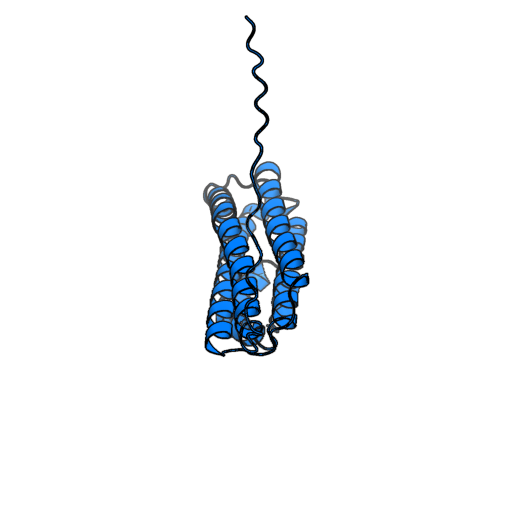.974 10.053 -16.835 1.00 87.38 87 GLY A CA 1
ATOM 637 C C . GLY A 1 87 ? 3.369 9.718 -17.375 1.00 87.38 87 GLY A C 1
ATOM 638 O O . GLY A 1 87 ? 3.941 10.549 -18.079 1.00 87.38 87 GLY A O 1
ATOM 639 N N . LEU A 1 88 ? 3.929 8.555 -17.031 1.00 88.12 88 LEU A N 1
ATOM 640 C CA . LEU A 1 88 ? 5.247 8.112 -17.483 1.00 88.12 88 LEU A CA 1
ATOM 641 C C . LEU A 1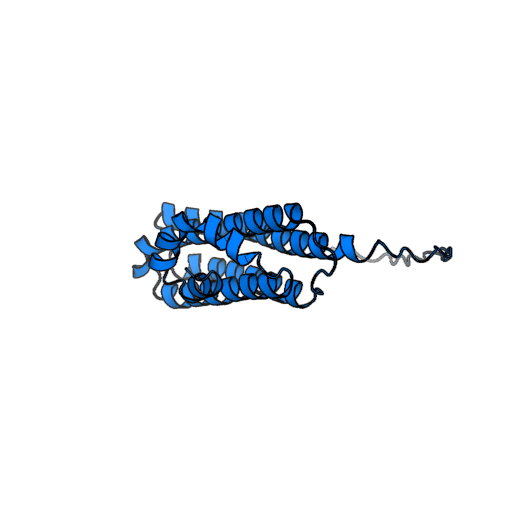 88 ? 5.134 7.181 -18.694 1.00 88.12 88 LEU A C 1
ATOM 643 O O . LEU A 1 88 ? 4.143 6.476 -18.876 1.00 88.12 88 LEU A O 1
ATOM 647 N N . GLU A 1 89 ? 6.189 7.151 -19.503 1.00 83.69 89 GLU A N 1
ATOM 648 C CA . GLU A 1 89 ? 6.299 6.234 -20.636 1.00 83.69 89 GLU A CA 1
ATOM 649 C C . GLU A 1 89 ? 6.992 4.924 -20.215 1.00 83.69 89 GLU A C 1
ATOM 651 O O . GLU A 1 89 ? 7.911 4.947 -19.387 1.00 83.69 89 GLU A O 1
ATOM 656 N N . PRO A 1 90 ? 6.602 3.767 -20.786 1.00 78.19 90 PRO A N 1
ATOM 657 C CA . PRO A 1 90 ? 7.280 2.502 -20.528 1.00 78.19 90 PRO A CA 1
ATOM 658 C C . PRO A 1 90 ? 8.751 2.551 -20.947 1.00 78.19 90 PRO A C 1
ATOM 660 O O . PRO A 1 90 ? 9.087 2.958 -22.064 1.00 78.19 90 PRO A O 1
ATOM 663 N N . SER A 1 91 ? 9.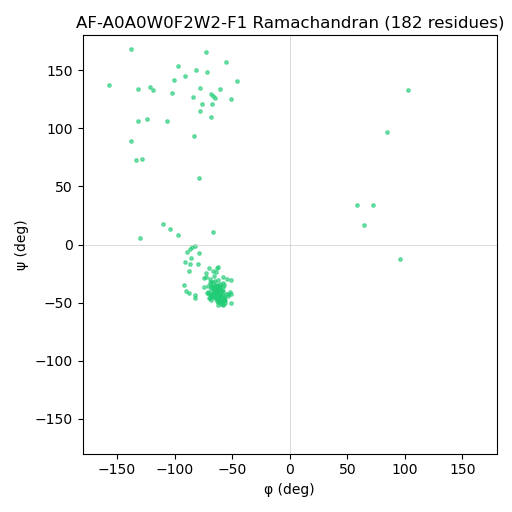645 2.071 -20.083 1.00 69.50 91 SER A N 1
ATOM 664 C CA . SER A 1 91 ? 11.076 2.205 -20.341 1.00 69.50 91 SER A CA 1
ATOM 665 C C . SER A 1 91 ? 11.569 1.210 -21.401 1.00 69.50 91 SER A C 1
ATOM 667 O O . SER A 1 91 ? 11.490 -0.019 -21.281 1.00 69.50 91 SER A O 1
ATOM 669 N N . SER A 1 92 ? 12.124 1.760 -22.483 1.00 67.62 92 SER A N 1
ATOM 670 C CA . SER A 1 92 ? 12.604 1.002 -23.649 1.00 67.62 92 SER A CA 1
ATOM 671 C C . SER A 1 92 ? 14.042 0.486 -23.499 1.00 67.62 92 SER A C 1
ATOM 673 O O . SER A 1 92 ? 14.495 -0.358 -24.270 1.00 67.62 92 SER A O 1
ATOM 675 N N . SER A 1 93 ? 14.774 0.956 -22.488 1.00 65.44 93 SER A N 1
ATOM 676 C CA . SER A 1 93 ? 16.160 0.572 -22.204 1.00 65.44 93 SER A CA 1
ATOM 677 C C . SER A 1 93 ? 16.353 0.360 -20.706 1.00 65.44 93 SER A C 1
ATOM 679 O O . SER A 1 93 ? 16.707 1.274 -19.967 1.00 65.44 93 SER A O 1
ATOM 681 N N . ARG A 1 94 ? 16.114 -0.877 -20.266 1.00 68.56 94 ARG A N 1
ATOM 682 C CA . ARG A 1 94 ? 16.132 -1.266 -18.852 1.00 68.56 94 ARG A CA 1
ATOM 683 C C . ARG A 1 94 ? 17.426 -1.958 -18.453 1.00 68.56 94 ARG A C 1
ATOM 685 O O . ARG A 1 94 ? 17.959 -2.791 -19.187 1.00 68.56 94 ARG A O 1
ATOM 692 N N . LYS A 1 95 ? 17.907 -1.653 -17.246 1.00 72.56 95 LYS A N 1
ATOM 693 C CA . LYS A 1 95 ? 18.914 -2.463 -16.550 1.00 72.56 95 LYS A CA 1
ATOM 694 C C . LYS A 1 95 ? 18.213 -3.297 -15.489 1.00 72.56 95 LYS A C 1
ATOM 696 O O . LYS A 1 95 ? 17.530 -2.731 -14.648 1.00 72.56 95 LYS A O 1
ATOM 701 N N . ARG A 1 96 ? 18.482 -4.607 -15.462 1.00 72.38 96 ARG A N 1
ATOM 702 C CA . ARG A 1 96 ? 17.907 -5.532 -14.468 1.00 72.38 96 ARG A CA 1
ATOM 703 C C . ARG A 1 96 ? 18.096 -5.052 -13.022 1.00 72.38 96 ARG A C 1
ATOM 705 O O . ARG A 1 96 ? 17.157 -5.114 -12.250 1.00 72.38 96 ARG A O 1
ATOM 712 N N . GLN A 1 97 ? 19.268 -4.512 -12.686 1.00 70.31 97 GLN A N 1
ATOM 713 C CA . GLN A 1 97 ? 19.529 -3.991 -11.339 1.00 70.31 97 GLN A CA 1
ATOM 714 C C . GLN A 1 97 ? 18.538 -2.885 -10.927 1.00 70.31 97 GLN A C 1
ATOM 716 O O . GLN A 1 97 ? 18.126 -2.835 -9.778 1.00 70.31 97 GLN A O 1
ATOM 721 N N . SER A 1 98 ? 18.120 -2.021 -11.857 1.00 83.44 98 SER A N 1
ATOM 722 C CA . SER A 1 98 ? 17.133 -0.977 -11.559 1.00 83.44 98 SER A CA 1
ATOM 723 C C . SER A 1 98 ? 15.743 -1.557 -11.295 1.00 83.44 98 SER A C 1
ATOM 725 O O . SER A 1 98 ? 15.014 -1.019 -10.471 1.00 83.44 98 SER A O 1
ATOM 727 N N . ASP A 1 99 ? 15.392 -2.654 -11.962 1.00 88.25 99 ASP A N 1
ATOM 728 C CA . ASP A 1 99 ? 14.134 -3.363 -11.728 1.00 88.25 99 ASP A CA 1
ATOM 729 C C . ASP A 1 99 ? 14.147 -4.034 -10.339 1.00 88.25 99 ASP A C 1
ATOM 731 O O . ASP A 1 99 ? 13.146 -3.975 -9.628 1.00 88.25 99 ASP A O 1
ATOM 735 N N . ASP A 1 100 ? 15.290 -4.595 -9.918 1.00 90.94 100 ASP A N 1
ATOM 736 C CA . ASP A 1 100 ? 15.484 -5.153 -8.571 1.00 90.94 100 ASP A CA 1
ATOM 737 C C . ASP A 1 100 ? 15.359 -4.062 -7.488 1.00 90.94 100 ASP A C 1
ATOM 739 O O . ASP A 1 100 ? 14.658 -4.246 -6.492 1.00 90.94 100 ASP A O 1
ATOM 743 N N . ASP A 1 101 ? 16.004 -2.906 -7.679 1.00 91.69 101 ASP A N 1
ATOM 744 C CA . ASP A 1 101 ? 15.941 -1.774 -6.742 1.00 91.69 101 ASP A CA 1
ATOM 745 C C . ASP A 1 101 ? 14.502 -1.248 -6.590 1.00 91.69 101 ASP A C 1
ATOM 747 O O . ASP A 1 101 ? 14.029 -1.001 -5.477 1.00 91.69 101 ASP A O 1
ATOM 751 N N . ILE A 1 102 ? 13.780 -1.124 -7.708 1.00 93.25 102 ILE A N 1
ATOM 752 C CA . ILE A 1 102 ? 12.375 -0.708 -7.726 1.00 93.25 102 ILE A CA 1
ATOM 753 C C . ILE A 1 102 ? 11.484 -1.763 -7.059 1.00 93.25 102 ILE A C 1
ATOM 755 O O . ILE A 1 102 ? 10.630 -1.409 -6.245 1.00 93.25 102 ILE A O 1
ATOM 759 N N . ALA A 1 103 ? 11.699 -3.050 -7.339 1.00 95.25 103 ALA A N 1
ATOM 760 C CA . ALA A 1 103 ? 10.947 -4.129 -6.709 1.00 95.25 103 ALA A CA 1
ATOM 761 C C . ALA A 1 103 ? 11.133 -4.143 -5.185 1.00 95.25 103 ALA A C 1
ATOM 763 O O . ALA A 1 103 ? 10.153 -4.266 -4.453 1.00 95.25 103 ALA A O 1
ATOM 764 N N . ASN A 1 104 ? 12.366 -3.959 -4.704 1.00 96.56 104 ASN A N 1
ATOM 765 C CA . ASN A 1 104 ? 12.665 -3.867 -3.274 1.00 96.56 104 ASN A CA 1
ATOM 766 C C . ASN A 1 104 ? 11.982 -2.662 -2.620 1.00 96.56 104 ASN A C 1
ATOM 768 O O . ASN A 1 104 ? 11.408 -2.793 -1.539 1.00 96.56 104 ASN A O 1
ATOM 772 N N . LEU A 1 105 ? 12.009 -1.498 -3.277 1.00 96.81 105 LEU A N 1
ATOM 773 C CA . LEU A 1 105 ? 11.343 -0.294 -2.781 1.00 96.81 105 LEU A CA 1
ATOM 774 C C . LEU A 1 105 ? 9.832 -0.512 -2.632 1.00 96.81 105 LEU A C 1
ATOM 776 O O . LEU A 1 105 ? 9.261 -0.202 -1.589 1.00 96.81 105 LEU A O 1
ATOM 780 N N . VAL A 1 106 ? 9.192 -1.082 -3.653 1.00 97.06 106 VAL A N 1
ATOM 781 C CA . VAL A 1 106 ? 7.746 -1.335 -3.647 1.00 97.06 106 VAL A CA 1
ATOM 782 C C . VAL A 1 106 ? 7.376 -2.415 -2.643 1.00 97.06 106 VAL A C 1
ATOM 784 O O . VAL A 1 106 ? 6.434 -2.222 -1.882 1.00 97.06 106 VAL A O 1
ATOM 787 N N . ALA A 1 107 ? 8.134 -3.511 -2.577 1.00 97.62 107 ALA A N 1
ATOM 788 C CA . ALA A 1 107 ? 7.929 -4.544 -1.566 1.00 97.62 107 ALA A CA 1
ATOM 789 C C . ALA A 1 107 ? 8.037 -3.968 -0.145 1.00 97.62 107 ALA A C 1
ATOM 791 O O . ALA A 1 107 ? 7.209 -4.289 0.705 1.00 97.62 107 ALA A O 1
ATOM 792 N N . GLY A 1 108 ? 8.991 -3.063 0.100 1.00 97.88 108 GLY A N 1
ATOM 793 C CA . GLY A 1 108 ? 9.091 -2.323 1.358 1.00 97.88 108 GLY A CA 1
ATOM 794 C C . GLY A 1 108 ? 7.824 -1.523 1.664 1.00 97.88 108 GLY A C 1
ATOM 795 O O . GLY A 1 108 ? 7.223 -1.721 2.713 1.00 97.88 108 GLY A O 1
ATOM 796 N N . ILE A 1 109 ? 7.352 -0.706 0.714 1.00 97.88 109 ILE A N 1
ATOM 797 C CA . ILE A 1 109 ? 6.121 0.090 0.871 1.00 97.88 109 ILE A CA 1
ATOM 798 C C . ILE A 1 109 ? 4.910 -0.805 1.178 1.00 97.88 109 ILE A C 1
ATOM 800 O O . ILE A 1 109 ? 4.166 -0.528 2.118 1.00 97.88 109 ILE A O 1
ATOM 804 N N . VAL A 1 110 ? 4.709 -1.892 0.421 1.00 97.88 110 VAL A N 1
ATOM 805 C CA . VAL A 1 110 ? 3.591 -2.824 0.661 1.00 97.88 110 VAL A CA 1
ATOM 806 C C . VAL A 1 110 ? 3.702 -3.465 2.041 1.00 97.88 110 VAL A C 1
ATOM 808 O O . VAL A 1 110 ? 2.702 -3.562 2.752 1.00 97.88 110 VAL A O 1
ATOM 811 N N . THR A 1 111 ? 4.904 -3.882 2.434 1.00 97.88 111 THR A N 1
ATOM 812 C CA . THR A 1 111 ? 5.161 -4.488 3.745 1.00 97.88 111 THR A CA 1
ATOM 813 C C . THR A 1 111 ? 4.844 -3.512 4.873 1.00 97.88 111 THR A C 1
ATOM 815 O O . THR A 1 111 ? 4.122 -3.873 5.801 1.00 97.88 111 THR A O 1
ATOM 818 N N . ASP A 1 112 ? 5.313 -2.270 4.770 1.00 97.56 112 ASP A N 1
ATOM 819 C CA . ASP A 1 112 ? 5.088 -1.230 5.773 1.00 97.56 112 ASP A CA 1
ATOM 820 C C . ASP A 1 112 ? 3.590 -0.922 5.919 1.00 97.56 112 ASP A C 1
ATOM 822 O O . ASP A 1 112 ? 3.066 -0.912 7.037 1.00 97.56 112 ASP A O 1
ATOM 826 N N . ILE A 1 113 ? 2.876 -0.748 4.797 1.00 97.56 113 ILE A N 1
ATOM 827 C CA . ILE A 1 113 ? 1.419 -0.537 4.783 1.00 97.56 113 ILE A CA 1
ATOM 828 C C . ILE A 1 113 ? 0.707 -1.714 5.455 1.00 97.56 113 ILE A C 1
ATOM 830 O O . ILE A 1 113 ? -0.112 -1.523 6.353 1.00 97.56 113 ILE A O 1
ATOM 834 N N . THR A 1 114 ? 1.032 -2.937 5.037 1.00 96.69 114 THR A N 1
ATOM 835 C CA . THR A 1 114 ? 0.388 -4.157 5.535 1.00 96.69 114 THR A CA 1
ATOM 836 C C . THR A 1 114 ? 0.606 -4.312 7.039 1.00 96.69 114 THR A C 1
ATOM 838 O O . THR A 1 114 ? -0.340 -4.579 7.779 1.00 96.69 114 THR A O 1
ATOM 841 N N . ASN A 1 115 ? 1.831 -4.092 7.519 1.00 95.81 115 ASN A N 1
ATOM 842 C CA . ASN A 1 115 ? 2.157 -4.187 8.938 1.00 95.81 115 ASN A CA 1
ATOM 843 C C . ASN A 1 115 ? 1.391 -3.149 9.764 1.00 95.81 115 ASN A C 1
ATOM 845 O O . ASN A 1 115 ? 0.748 -3.515 10.748 1.00 95.81 115 ASN A O 1
ATOM 849 N N . ALA A 1 116 ? 1.395 -1.882 9.345 1.00 95.44 116 ALA A N 1
ATOM 850 C CA . ALA A 1 116 ? 0.691 -0.818 10.059 1.00 95.44 116 ALA A CA 1
ATOM 851 C C . ALA A 1 116 ? -0.824 -1.075 10.132 1.00 95.44 116 ALA A C 1
ATOM 853 O O . ALA A 1 116 ? -1.435 -0.929 11.191 1.00 95.44 116 ALA A O 1
ATOM 854 N N . LEU A 1 117 ? -1.433 -1.508 9.024 1.00 95.56 117 LEU A N 1
ATOM 855 C CA . LEU A 1 117 ? -2.873 -1.769 8.961 1.00 95.56 117 LEU A CA 1
ATOM 856 C C . LEU A 1 117 ? -3.277 -3.061 9.676 1.00 95.56 117 LEU A C 1
ATOM 858 O O . LEU A 1 117 ? -4.382 -3.131 10.214 1.00 95.56 117 LEU A O 1
ATOM 862 N N . SER A 1 118 ? -2.391 -4.060 9.749 1.00 94.06 118 SER A N 1
ATOM 863 C CA . SER A 1 118 ? -2.649 -5.295 10.504 1.00 94.06 118 SER A CA 1
ATOM 864 C C . SER A 1 118 ? -2.937 -5.021 11.981 1.00 94.06 118 SER A C 1
ATOM 866 O O . SER A 1 118 ? -3.802 -5.681 12.560 1.00 94.06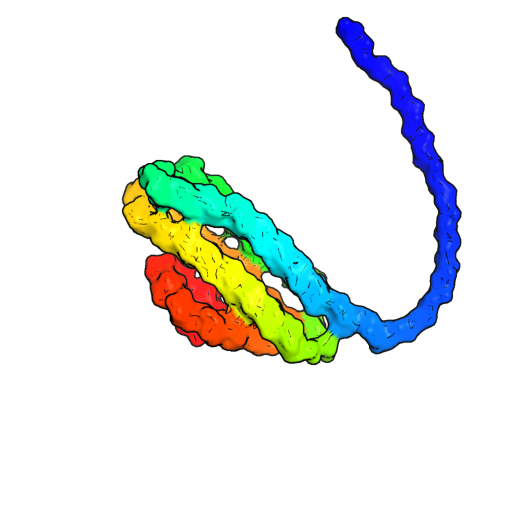 118 SER A O 1
ATOM 868 N N . GLY A 1 119 ? -2.311 -3.990 12.562 1.00 89.94 119 GLY A N 1
ATOM 869 C CA . GLY A 1 119 ? -2.556 -3.567 13.940 1.00 89.94 119 GLY A CA 1
ATOM 870 C C . GLY A 1 119 ? -4.014 -3.178 14.200 1.00 89.94 119 GLY A C 1
ATOM 871 O O . GLY A 1 119 ? -4.587 -3.599 15.203 1.00 89.94 119 GLY A O 1
ATOM 872 N N . LEU A 1 120 ? -4.648 -2.490 13.241 1.00 92.12 120 LEU A N 1
ATOM 873 C CA . LEU A 1 120 ? -6.027 -2.000 13.354 1.00 92.12 120 LEU A CA 1
ATOM 874 C C . LEU A 1 120 ? -7.073 -3.119 13.401 1.00 92.12 120 LEU A C 1
ATOM 876 O O . LEU A 1 120 ? -8.183 -2.910 13.894 1.00 92.12 120 LEU A O 1
ATOM 880 N N . THR A 1 121 ? -6.746 -4.312 12.897 1.00 89.38 121 THR A N 1
ATOM 881 C CA . THR A 1 121 ? -7.697 -5.437 12.856 1.00 89.38 121 THR A CA 1
ATOM 882 C C . THR A 1 121 ? -8.141 -5.869 14.252 1.00 89.38 121 THR A C 1
ATOM 884 O O . THR A 1 121 ? -9.294 -6.258 14.441 1.00 89.38 121 THR A O 1
ATOM 887 N N . ALA A 1 122 ? -7.273 -5.718 15.256 1.00 86.94 122 ALA A N 1
ATOM 888 C CA . ALA A 1 122 ? -7.601 -6.009 16.646 1.00 86.94 122 ALA A CA 1
ATOM 889 C C . ALA A 1 122 ? -8.600 -5.002 17.250 1.00 86.94 122 ALA A C 1
ATOM 891 O O . ALA A 1 122 ? -9.279 -5.329 18.223 1.00 86.94 122 ALA A O 1
ATOM 892 N N . GLN A 1 123 ? -8.735 -3.806 16.665 1.00 87.44 123 GLN A N 1
ATOM 893 C CA . GLN A 1 123 ? -9.686 -2.771 17.086 1.00 87.44 123 GLN A CA 1
ATOM 894 C C . GLN A 1 123 ? -10.822 -2.560 16.076 1.00 87.44 123 GLN A C 1
ATOM 896 O O . GLN A 1 123 ? -11.545 -1.571 16.166 1.00 87.44 123 GLN A O 1
ATOM 901 N N . ALA A 1 124 ? -11.050 -3.504 15.157 1.00 87.56 124 ALA A N 1
ATOM 902 C CA . ALA A 1 124 ? -12.087 -3.392 14.127 1.00 87.56 124 ALA A CA 1
ATOM 903 C C . ALA A 1 124 ? -13.494 -3.106 14.693 1.00 87.56 124 ALA A C 1
ATOM 905 O O . ALA A 1 124 ? -14.292 -2.426 14.058 1.00 87.56 124 ALA A O 1
ATOM 906 N N . ALA A 1 125 ? -13.798 -3.566 15.912 1.00 88.88 125 ALA A N 1
ATOM 907 C CA . ALA A 1 125 ? -15.072 -3.280 16.577 1.00 88.88 125 ALA A CA 1
ATOM 908 C C . ALA A 1 125 ? -15.269 -1.791 16.938 1.00 88.88 125 ALA A C 1
ATOM 910 O O . ALA A 1 125 ? -16.407 -1.338 17.030 1.00 88.88 125 ALA A O 1
ATOM 911 N N . ALA A 1 126 ? -14.182 -1.040 17.144 1.00 89.88 126 ALA A N 1
ATOM 912 C CA . ALA A 1 126 ? -14.200 0.397 17.429 1.00 89.88 126 ALA A CA 1
ATOM 913 C C . ALA A 1 126 ? -14.164 1.263 16.155 1.00 89.88 126 ALA A C 1
ATOM 915 O O . ALA A 1 126 ? -14.310 2.482 16.234 1.00 89.88 126 ALA A O 1
ATOM 916 N N . ILE A 1 127 ? -13.982 0.635 14.989 1.00 92.56 127 ILE A N 1
ATOM 917 C CA . ILE A 1 127 ? -13.838 1.295 13.690 1.00 92.56 127 ILE A CA 1
ATOM 918 C C . ILE A 1 127 ? -14.842 0.658 12.709 1.00 92.56 127 ILE A C 1
ATOM 920 O O . ILE A 1 127 ? -14.454 -0.143 11.851 1.00 92.56 127 ILE A O 1
ATOM 924 N N . PRO A 1 128 ? -16.154 0.946 12.834 1.00 92.06 128 PRO A N 1
ATOM 925 C CA . PRO A 1 128 ? -17.187 0.387 11.959 1.00 92.06 128 PRO A CA 1
ATOM 926 C C . PRO A 1 128 ? -16.900 0.538 10.460 1.00 92.06 128 PRO A C 1
ATOM 928 O O . PRO A 1 128 ? -17.317 -0.308 9.666 1.00 92.06 128 PRO A O 1
ATOM 931 N N . THR A 1 129 ? -16.190 1.597 10.060 1.00 93.44 129 THR A N 1
ATOM 932 C CA . THR A 1 129 ? -15.869 1.866 8.651 1.00 93.44 129 THR A CA 1
ATOM 933 C C . THR A 1 129 ? -14.599 1.176 8.151 1.00 93.44 129 THR A C 1
ATOM 935 O O . THR A 1 129 ? -14.317 1.232 6.951 1.00 93.44 129 THR A O 1
ATOM 938 N N . LEU A 1 130 ? -13.859 0.468 9.018 1.00 93.62 130 LEU A N 1
ATOM 939 C CA . LEU A 1 130 ? -12.532 -0.077 8.707 1.00 93.62 130 LEU A CA 1
ATOM 940 C C . LEU A 1 130 ? -12.525 -0.933 7.441 1.00 93.62 130 LEU A C 1
ATOM 942 O O . LEU A 1 130 ? -11.647 -0.768 6.604 1.00 93.62 130 LEU A O 1
ATOM 946 N N . GLY A 1 131 ? -13.518 -1.808 7.261 1.00 93.38 131 GLY A N 1
ATOM 947 C CA . GLY A 1 131 ? -13.587 -2.673 6.080 1.00 93.38 131 GLY A CA 1
ATOM 948 C C . GLY A 1 131 ? -13.685 -1.895 4.762 1.00 93.38 131 GLY A C 1
ATOM 949 O O . GLY A 1 131 ? -13.030 -2.253 3.787 1.00 93.38 131 GLY A O 1
ATOM 950 N N . VAL A 1 132 ? -14.452 -0.799 4.737 1.00 94.81 132 VAL A N 1
ATOM 951 C CA . VAL A 1 132 ? -14.586 0.060 3.547 1.00 94.81 132 VAL A CA 1
ATOM 952 C C . VAL A 1 132 ? -13.299 0.846 3.304 1.00 94.81 132 VAL A C 1
ATOM 954 O O . VAL A 1 132 ? -12.855 0.953 2.163 1.00 94.81 132 VAL A O 1
ATOM 957 N N . LEU A 1 133 ? -12.673 1.357 4.367 1.00 95.69 133 LEU A N 1
ATOM 958 C CA . LEU A 1 133 ? -11.412 2.092 4.264 1.00 95.69 133 LEU A CA 1
ATOM 959 C C . LEU A 1 133 ? -10.269 1.193 3.770 1.00 95.69 133 LEU A C 1
ATOM 961 O O . LEU A 1 133 ? -9.532 1.584 2.868 1.00 95.69 133 LEU A O 1
ATOM 965 N N . LEU A 1 134 ? -10.158 -0.026 4.306 1.00 96.31 134 LEU A N 1
ATOM 966 C CA . LEU A 1 134 ? -9.174 -1.019 3.873 1.00 96.31 134 LEU A CA 1
ATOM 967 C C . LEU A 1 134 ? -9.382 -1.432 2.413 1.00 96.31 134 LEU A C 1
ATOM 969 O O . LEU A 1 134 ? -8.406 -1.546 1.681 1.00 96.31 134 LEU A O 1
ATOM 973 N N . ALA A 1 135 ? -10.631 -1.584 1.962 1.00 96.44 135 ALA A N 1
ATOM 974 C CA . ALA A 1 135 ? -10.924 -1.852 0.554 1.00 96.44 135 ALA A CA 1
ATOM 975 C C . ALA A 1 135 ? -10.495 -0.693 -0.369 1.00 96.44 135 ALA A C 1
ATOM 977 O O . ALA A 1 135 ? -10.030 -0.928 -1.486 1.00 96.44 135 ALA A O 1
ATOM 978 N N . GLY A 1 136 ? -10.618 0.554 0.099 1.00 96.94 136 GLY A N 1
ATOM 979 C CA . GLY A 1 136 ? -10.089 1.728 -0.598 1.00 96.94 136 GLY A CA 1
ATOM 980 C C . GLY A 1 136 ? -8.568 1.666 -0.746 1.00 96.94 136 GLY A C 1
ATOM 981 O O . GLY A 1 136 ? -8.057 1.804 -1.854 1.00 96.94 136 GLY A O 1
ATOM 982 N N . VAL A 1 137 ? -7.856 1.366 0.345 1.00 97.75 137 VAL A N 1
ATOM 983 C CA . VAL A 1 137 ? -6.393 1.205 0.321 1.00 97.75 137 VAL A CA 1
ATOM 984 C C . VAL A 1 137 ? -5.967 0.049 -0.591 1.00 97.75 137 VAL A C 1
ATOM 986 O O . VAL A 1 137 ? -5.054 0.232 -1.391 1.00 97.75 137 VAL A O 1
ATOM 989 N N . ASP A 1 138 ? -6.635 -1.108 -0.522 1.00 98.31 138 ASP A N 1
ATOM 990 C CA . ASP A 1 138 ? -6.362 -2.260 -1.398 1.00 98.31 138 ASP A CA 1
ATOM 991 C C . ASP A 1 138 ? -6.527 -1.891 -2.877 1.00 98.31 138 ASP A C 1
ATOM 993 O O . ASP A 1 138 ? -5.680 -2.214 -3.708 1.00 98.31 138 ASP A O 1
ATOM 997 N N . THR A 1 139 ? -7.588 -1.148 -3.205 1.00 98.06 139 THR A N 1
ATOM 998 C CA . THR A 1 139 ? -7.843 -0.686 -4.574 1.00 98.06 139 THR A CA 1
ATOM 999 C C . THR A 1 139 ? -6.721 0.226 -5.070 1.00 98.06 139 THR A C 1
ATOM 1001 O O . THR A 1 139 ? -6.148 -0.036 -6.129 1.00 98.06 139 THR A O 1
ATOM 1004 N N . SER A 1 140 ? -6.375 1.268 -4.312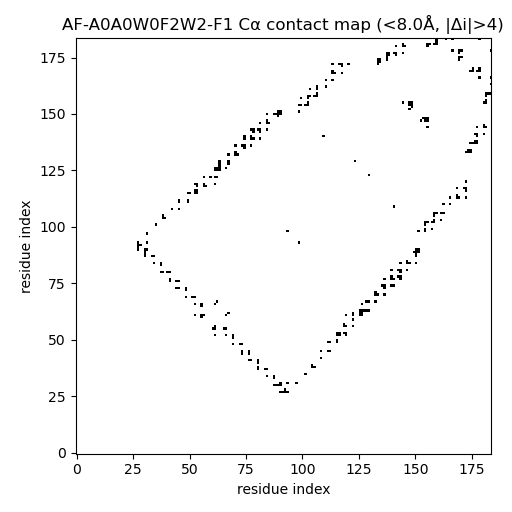 1.00 97.69 140 SER A N 1
ATOM 1005 C CA . SER A 1 140 ? -5.335 2.222 -4.711 1.00 97.69 140 SER A CA 1
ATOM 1006 C C . SER A 1 140 ? -3.952 1.573 -4.766 1.00 97.69 140 SER A C 1
ATOM 1008 O O . SER A 1 140 ? -3.168 1.850 -5.672 1.00 97.69 140 SER A O 1
ATOM 1010 N N . LEU A 1 141 ? -3.646 0.652 -3.849 1.00 97.94 141 LEU A N 1
ATOM 1011 C CA . LEU A 1 141 ? -2.384 -0.080 -3.867 1.00 97.94 141 LEU A CA 1
ATOM 1012 C C . LEU A 1 141 ? -2.282 -1.001 -5.089 1.00 97.94 141 LEU A C 1
ATOM 1014 O O . LEU A 1 141 ? -1.265 -0.992 -5.783 1.00 97.94 141 LEU A O 1
ATOM 1018 N N . ALA A 1 142 ? -3.344 -1.745 -5.406 1.00 97.75 142 ALA A N 1
ATOM 1019 C CA . ALA A 1 142 ? -3.397 -2.583 -6.601 1.00 97.75 142 ALA A CA 1
ATOM 1020 C C . ALA A 1 142 ? -3.239 -1.764 -7.895 1.00 97.75 142 ALA A C 1
ATOM 1022 O O . ALA A 1 142 ? -2.621 -2.233 -8.856 1.00 97.75 142 ALA A O 1
ATOM 1023 N N . GLN A 1 143 ? -3.746 -0.528 -7.923 1.00 97.38 143 GLN A N 1
ATOM 1024 C CA . GLN A 1 143 ? -3.548 0.394 -9.043 1.00 97.38 143 GLN A CA 1
ATOM 1025 C C . GLN A 1 143 ? -2.093 0.855 -9.176 1.00 97.38 143 GLN A C 1
ATOM 1027 O O . GLN A 1 143 ? -1.570 0.830 -10.292 1.00 97.38 143 GLN A O 1
ATOM 1032 N N . VAL A 1 144 ? -1.409 1.183 -8.071 1.00 97.31 144 VAL A N 1
ATOM 1033 C CA . VAL A 1 144 ? 0.036 1.486 -8.087 1.00 97.31 144 VAL A CA 1
ATOM 1034 C C . VAL A 1 144 ? 0.820 0.305 -8.663 1.00 97.31 144 VAL A C 1
ATOM 1036 O O . VAL A 1 144 ? 1.642 0.491 -9.561 1.00 97.31 144 VAL A O 1
ATOM 1039 N N . LEU A 1 145 ? 0.542 -0.917 -8.195 1.00 97.31 145 LEU A N 1
ATOM 1040 C CA . LEU A 1 145 ? 1.203 -2.130 -8.688 1.00 97.31 145 LEU A CA 1
ATOM 1041 C C . LEU A 1 145 ? 0.932 -2.366 -10.179 1.00 97.31 145 LEU A C 1
ATOM 1043 O O . LEU A 1 145 ? 1.850 -2.665 -10.938 1.00 97.31 145 LEU A O 1
ATOM 1047 N N . SER A 1 146 ? -0.311 -2.182 -10.618 1.00 95.12 146 SER A N 1
ATOM 1048 C CA . SER A 1 146 ? -0.684 -2.338 -12.027 1.00 95.12 146 SER A CA 1
ATOM 1049 C C . SER A 1 146 ? 0.004 -1.299 -12.917 1.00 95.12 146 SER A C 1
ATOM 1051 O O . SER A 1 146 ? 0.526 -1.644 -13.975 1.00 95.12 146 SER A O 1
ATOM 1053 N N . GLY A 1 147 ? 0.057 -0.036 -12.478 1.00 92.69 147 GLY A N 1
ATOM 1054 C CA . GLY A 1 147 ? 0.793 1.024 -13.168 1.00 92.69 147 GLY A CA 1
ATOM 1055 C C . GLY A 1 147 ? 2.281 0.701 -13.280 1.00 92.69 147 GLY A C 1
ATOM 1056 O O . GLY A 1 147 ? 2.881 0.882 -14.338 1.00 92.69 147 GLY A O 1
ATOM 1057 N N . LEU A 1 148 ? 2.864 0.132 -12.224 1.00 93.31 148 LEU A N 1
ATOM 1058 C CA . LEU A 1 148 ? 4.251 -0.311 -12.237 1.00 93.31 148 LEU A CA 1
ATOM 1059 C C . LEU A 1 148 ? 4.505 -1.448 -13.231 1.00 93.31 148 LEU A C 1
ATOM 1061 O O . LEU A 1 148 ? 5.504 -1.400 -13.938 1.00 93.31 148 LEU A O 1
ATOM 1065 N N . GLU A 1 149 ? 3.622 -2.446 -13.321 1.00 92.81 149 GLU A N 1
ATOM 1066 C CA . GLU A 1 149 ? 3.767 -3.548 -14.286 1.00 92.81 149 GLU A CA 1
ATOM 1067 C C . GLU A 1 149 ? 3.682 -3.058 -15.736 1.00 92.81 149 GLU A C 1
ATOM 1069 O O . GLU A 1 149 ? 4.402 -3.556 -16.599 1.00 92.81 149 GLU A O 1
ATOM 1074 N N . ILE A 1 150 ? 2.837 -2.057 -16.008 1.00 89.94 150 ILE A N 1
ATOM 1075 C CA . ILE A 1 150 ? 2.740 -1.433 -17.334 1.00 89.94 150 ILE A CA 1
ATOM 1076 C C . ILE A 1 150 ? 4.066 -0.764 -17.708 1.00 89.94 150 ILE A C 1
ATOM 1078 O O . ILE A 1 150 ? 4.554 -0.935 -18.827 1.00 89.94 150 ILE A O 1
ATOM 1082 N N . LEU A 1 151 ? 4.659 -0.018 -16.774 1.00 89.31 151 LEU A N 1
ATOM 1083 C CA . LEU A 1 151 ? 5.912 0.698 -17.008 1.00 89.31 151 LEU A CA 1
ATOM 1084 C C . LEU A 1 151 ? 7.123 -0.240 -17.040 1.00 89.31 151 LEU A C 1
ATOM 1086 O O . LEU A 1 151 ? 8.048 -0.036 -17.828 1.00 89.31 151 LEU A O 1
ATOM 1090 N N . LEU A 1 152 ? 7.112 -1.274 -16.196 1.00 89.12 152 LEU A N 1
ATOM 1091 C CA . LEU A 1 152 ? 8.210 -2.207 -15.969 1.00 89.12 152 LEU A CA 1
ATOM 1092 C C . LEU A 1 152 ? 7.709 -3.652 -15.977 1.00 89.12 152 LEU A C 1
ATOM 1094 O O . LEU A 1 152 ? 7.681 -4.335 -14.953 1.00 89.12 152 LEU A O 1
ATOM 1098 N N . ALA A 1 153 ? 7.378 -4.142 -17.171 1.00 88.06 153 ALA A N 1
ATOM 1099 C CA . ALA A 1 153 ? 6.891 -5.505 -17.352 1.00 88.06 153 ALA A CA 1
ATOM 1100 C C . ALA A 1 153 ? 7.817 -6.538 -16.691 1.00 88.06 153 ALA A C 1
ATOM 1102 O O . ALA A 1 153 ? 9.015 -6.598 -17.003 1.00 88.06 153 ALA A O 1
ATOM 1103 N N . GLY A 1 154 ? 7.236 -7.365 -15.823 1.00 88.50 154 GLY A N 1
ATOM 1104 C CA . GLY A 1 154 ? 7.901 -8.405 -15.053 1.00 88.50 154 GLY A CA 1
ATOM 1105 C C . GLY A 1 154 ? 8.315 -8.001 -13.638 1.00 88.50 154 GLY A C 1
ATOM 1106 O O . GLY A 1 154 ? 8.623 -8.909 -12.866 1.00 88.50 154 GLY A O 1
ATOM 1107 N N . VAL A 1 155 ? 8.297 -6.713 -13.266 1.00 91.50 155 VAL A N 1
ATOM 1108 C CA . VAL A 1 155 ? 8.700 -6.258 -11.920 1.00 91.50 155 VAL A CA 1
ATOM 1109 C C . VAL A 1 155 ? 7.805 -6.838 -10.834 1.00 91.50 155 VAL A C 1
ATOM 1111 O O . VAL A 1 155 ? 8.316 -7.218 -9.778 1.00 91.50 155 VAL A O 1
ATOM 1114 N N . LEU A 1 156 ? 6.505 -7.022 -11.086 1.00 94.19 156 LEU A N 1
ATOM 1115 C CA . LEU A 1 156 ? 5.618 -7.586 -10.066 1.00 94.19 156 LEU A CA 1
ATOM 1116 C C . LEU A 1 156 ? 5.970 -9.019 -9.679 1.00 94.19 156 LEU A C 1
ATOM 1118 O O . LEU A 1 156 ? 5.698 -9.414 -8.554 1.00 94.19 156 LEU A O 1
ATOM 1122 N N . ARG A 1 157 ? 6.653 -9.787 -10.536 1.00 94.50 157 ARG A N 1
ATOM 1123 C CA . ARG A 1 157 ? 7.165 -11.112 -10.147 1.00 94.50 157 ARG A CA 1
ATOM 1124 C C . ARG A 1 157 ? 8.263 -11.017 -9.097 1.00 94.50 157 ARG A C 1
ATOM 1126 O O . ARG A 1 157 ? 8.340 -11.873 -8.220 1.00 94.50 157 ARG A O 1
ATOM 1133 N N . LEU A 1 158 ? 9.118 -9.999 -9.191 1.00 94.50 158 LEU A N 1
ATOM 1134 C CA . LEU A 1 158 ? 10.137 -9.750 -8.178 1.00 94.50 158 LEU A CA 1
ATOM 1135 C C . LEU A 1 158 ? 9.476 -9.308 -6.877 1.00 94.50 158 LEU A C 1
ATOM 1137 O O . LEU A 1 158 ? 9.753 -9.894 -5.836 1.00 94.50 158 LEU A O 1
ATOM 1141 N N . VAL A 1 159 ? 8.545 -8.354 -6.953 1.00 94.56 159 VAL A N 1
ATOM 1142 C CA . VAL A 1 159 ? 7.776 -7.892 -5.788 1.00 94.56 159 VAL A CA 1
ATOM 1143 C C . VAL A 1 159 ? 7.036 -9.060 -5.126 1.00 94.56 159 VAL A C 1
ATOM 1145 O O . VAL A 1 159 ? 7.137 -9.239 -3.919 1.00 94.56 159 VAL A O 1
ATOM 1148 N N . ALA A 1 160 ? 6.360 -9.908 -5.902 1.00 95.00 160 ALA A N 1
ATOM 1149 C CA . ALA A 1 160 ? 5.640 -11.073 -5.397 1.00 95.00 160 ALA A CA 1
ATOM 1150 C C . ALA A 1 160 ? 6.563 -12.053 -4.662 1.00 95.00 160 ALA A C 1
ATOM 1152 O O . ALA A 1 160 ? 6.220 -12.503 -3.573 1.00 95.00 160 ALA A O 1
ATOM 1153 N N . ASN A 1 161 ? 7.753 -12.334 -5.207 1.00 95.00 161 ASN A N 1
ATOM 1154 C CA . ASN A 1 161 ? 8.744 -13.187 -4.547 1.00 95.00 161 ASN A CA 1
ATOM 1155 C C . ASN A 1 161 ? 9.229 -12.598 -3.213 1.00 95.00 161 ASN A C 1
ATOM 1157 O O . ASN A 1 161 ? 9.456 -13.348 -2.268 1.00 95.00 161 ASN A O 1
ATOM 1161 N N . LEU A 1 162 ? 9.379 -11.274 -3.131 1.00 95.12 162 LEU A N 1
ATOM 1162 C CA . LEU A 1 162 ? 9.774 -10.583 -1.900 1.00 95.12 162 LEU A CA 1
ATOM 1163 C C . LEU A 1 162 ? 8.644 -10.549 -0.860 1.00 95.12 162 LEU A C 1
ATOM 1165 O O . LEU A 1 162 ? 8.911 -10.511 0.336 1.00 95.12 162 LEU A O 1
ATOM 1169 N N . LEU A 1 163 ? 7.386 -10.575 -1.307 1.00 95.44 163 LEU A N 1
ATOM 1170 C CA . LEU A 1 163 ? 6.201 -10.464 -0.456 1.00 95.44 163 LEU A CA 1
ATOM 1171 C C . LEU A 1 163 ? 5.562 -11.808 -0.082 1.00 95.44 163 LEU A C 1
ATOM 1173 O O . LEU A 1 163 ? 4.498 -11.810 0.535 1.00 95.44 163 LEU A O 1
ATOM 1177 N N . VAL A 1 164 ? 6.184 -12.948 -0.400 1.00 93.06 164 VAL A N 1
ATOM 1178 C CA . VAL A 1 164 ? 5.638 -14.278 -0.059 1.00 93.06 164 VAL A CA 1
ATOM 1179 C C . VAL A 1 164 ? 5.329 -14.395 1.437 1.00 93.06 164 VAL A C 1
ATOM 1181 O O . VAL A 1 164 ? 4.254 -14.870 1.805 1.00 93.06 164 VAL A O 1
ATOM 1184 N N . ASP A 1 165 ? 6.219 -13.895 2.294 1.00 90.62 165 ASP A N 1
ATOM 1185 C CA . ASP A 1 165 ? 6.037 -13.935 3.750 1.00 90.62 165 ASP A CA 1
ATOM 1186 C C . ASP A 1 165 ? 4.960 -12.947 4.240 1.00 90.62 165 ASP A C 1
ATOM 1188 O O . ASP A 1 165 ? 4.319 -13.163 5.269 1.00 90.62 165 ASP A O 1
ATOM 1192 N N . VAL A 1 166 ? 4.699 -11.887 3.470 1.00 93.62 166 VAL A N 1
ATOM 1193 C CA . VAL A 1 166 ? 3.682 -10.857 3.753 1.00 93.62 166 VAL A CA 1
ATOM 1194 C C . VAL A 1 166 ? 2.305 -11.257 3.205 1.00 93.62 166 VAL A C 1
ATOM 1196 O O . VAL A 1 166 ? 1.278 -10.744 3.652 1.00 93.62 166 VAL A O 1
ATOM 1199 N N . ALA A 1 167 ? 2.235 -12.233 2.294 1.00 92.06 167 ALA A N 1
ATOM 1200 C CA . ALA A 1 167 ? 0.993 -12.682 1.667 1.00 92.06 167 ALA A CA 1
ATOM 1201 C C . ALA A 1 167 ? -0.062 -13.148 2.683 1.00 92.06 167 ALA A C 1
ATOM 1203 O O . ALA A 1 167 ? -1.258 -12.926 2.490 1.00 92.06 167 ALA A O 1
ATOM 1204 N N . ALA A 1 168 ? 0.358 -13.768 3.789 1.00 92.88 168 ALA A N 1
ATOM 1205 C CA . ALA A 1 168 ? -0.555 -14.156 4.863 1.00 92.88 168 ALA A CA 1
ATOM 1206 C C . ALA A 1 168 ? -1.215 -12.936 5.530 1.00 92.88 168 ALA A C 1
ATOM 1208 O O . ALA A 1 168 ? -2.420 -12.956 5.790 1.00 92.88 168 ALA A O 1
ATOM 1209 N N . LEU A 1 169 ? -0.453 -11.860 5.747 1.00 93.50 169 LEU A N 1
ATOM 1210 C CA . LEU A 1 169 ? -0.978 -10.617 6.309 1.00 93.50 169 LEU A CA 1
ATOM 1211 C C . LEU A 1 169 ? -1.919 -9.916 5.325 1.00 93.50 169 LEU A C 1
ATOM 1213 O O . LEU A 1 169 ? -3.023 -9.538 5.714 1.00 93.50 169 LEU A O 1
ATOM 1217 N N . LEU A 1 170 ? -1.550 -9.835 4.043 1.00 93.56 170 LEU A N 1
ATOM 1218 C CA . LEU A 1 170 ? -2.427 -9.305 2.989 1.00 93.56 170 LEU A CA 1
ATOM 1219 C C . LEU A 1 170 ? -3.773 -10.046 2.941 1.00 93.56 170 LEU A C 1
ATOM 1221 O O . LEU A 1 170 ? -4.829 -9.420 2.866 1.00 93.56 170 LEU A O 1
ATOM 1225 N N . ARG A 1 171 ? -3.763 -11.380 3.070 1.00 94.38 171 ARG A N 1
ATOM 1226 C CA . ARG A 1 171 ? -4.997 -12.183 3.145 1.00 94.38 171 ARG A CA 1
ATOM 1227 C C . ARG A 1 171 ? -5.817 -11.852 4.389 1.00 94.38 171 ARG A C 1
ATOM 1229 O O . ARG A 1 171 ? -7.036 -11.747 4.291 1.00 94.38 171 ARG A O 1
ATOM 1236 N N . SER A 1 172 ? -5.168 -11.661 5.538 1.00 93.62 172 SER A N 1
ATOM 1237 C CA . SER A 1 172 ? -5.852 -11.302 6.789 1.00 93.62 172 SER A CA 1
ATOM 1238 C C . SER A 1 172 ? -6.530 -9.928 6.730 1.00 93.62 172 SER A C 1
ATOM 1240 O O . SER A 1 172 ? -7.590 -9.743 7.320 1.00 93.62 172 SER A O 1
ATOM 1242 N N . LEU A 1 173 ? -5.961 -8.998 5.956 1.00 93.56 173 LEU A N 1
ATOM 1243 C CA . LEU A 1 173 ? -6.515 -7.669 5.695 1.00 93.56 173 LEU A CA 1
ATOM 1244 C C . LEU A 1 173 ? -7.575 -7.638 4.588 1.00 93.56 173 LEU A C 1
ATOM 1246 O O . LEU A 1 173 ? -8.115 -6.573 4.304 1.00 93.56 173 LEU A O 1
ATOM 1250 N N . ALA A 1 174 ? -7.870 -8.779 3.959 1.00 94.31 174 ALA A N 1
ATOM 1251 C CA . ALA A 1 174 ? -8.714 -8.871 2.771 1.00 94.31 174 ALA A CA 1
ATOM 1252 C C . ALA A 1 174 ? -8.203 -8.035 1.575 1.00 94.31 174 ALA A C 1
ATOM 1254 O O . ALA A 1 174 ? -9.004 -7.560 0.773 1.00 94.31 174 ALA A O 1
ATOM 1255 N N . PHE A 1 175 ? -6.877 -7.906 1.416 1.00 96.31 175 PHE A N 1
ATOM 1256 C CA . PHE A 1 175 ? -6.231 -7.204 0.294 1.00 96.31 175 PHE A CA 1
ATOM 1257 C C . PHE A 1 175 ? -6.205 -8.070 -0.977 1.00 96.31 175 PHE A C 1
ATOM 1259 O O . PHE A 1 175 ? -5.156 -8.433 -1.520 1.00 96.31 175 PHE A O 1
ATOM 1266 N N . GLY A 1 176 ? -7.393 -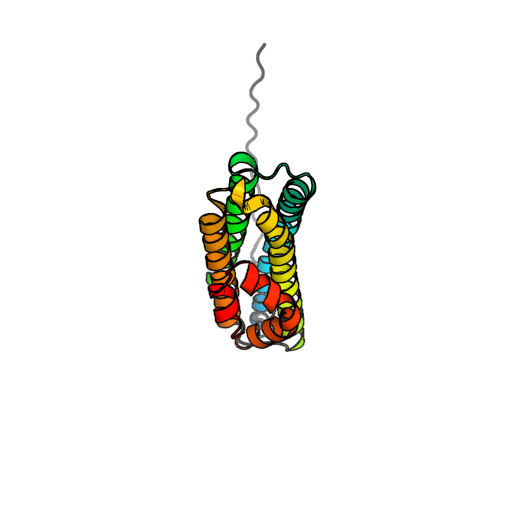8.495 -1.403 1.00 94.94 176 GLY A N 1
ATOM 1267 C CA . GLY A 1 176 ? -7.579 -9.424 -2.510 1.00 94.94 176 GLY A CA 1
ATOM 1268 C C . GLY A 1 176 ? -7.132 -8.848 -3.852 1.00 94.94 176 GLY A C 1
ATOM 1269 O O . GLY A 1 176 ? -6.600 -9.596 -4.671 1.00 94.94 176 GLY A O 1
ATOM 1270 N N . LEU A 1 177 ? -7.300 -7.540 -4.077 1.00 95.62 177 LEU A N 1
ATOM 1271 C CA . LEU A 1 177 ? -6.877 -6.895 -5.321 1.00 95.62 177 LEU A CA 1
ATOM 1272 C C . LEU A 1 177 ? -5.354 -6.798 -5.396 1.00 95.62 177 LEU A C 1
ATOM 1274 O O . LEU A 1 177 ? -4.775 -7.101 -6.438 1.00 95.62 177 LEU A O 1
ATOM 1278 N N . THR A 1 178 ? -4.702 -6.448 -4.288 1.00 95.81 178 THR A N 1
ATOM 1279 C CA . THR A 1 178 ? -3.238 -6.411 -4.190 1.00 95.81 178 THR A CA 1
ATOM 1280 C C . THR A 1 178 ? -2.645 -7.806 -4.397 1.00 95.81 178 THR A C 1
ATOM 1282 O O . THR A 1 178 ? -1.708 -7.966 -5.177 1.00 95.81 178 THR A O 1
ATOM 1285 N N . LEU A 1 179 ? -3.212 -8.841 -3.764 1.00 94.69 179 LEU A N 1
ATOM 1286 C CA . LEU A 1 179 ? -2.788 -10.232 -3.974 1.00 94.69 179 LEU A CA 1
ATOM 1287 C C . LEU A 1 179 ? -2.962 -10.671 -5.430 1.00 94.69 179 LEU A C 1
ATOM 1289 O O . LEU A 1 179 ? -2.044 -11.250 -6.011 1.00 94.69 179 LEU A O 1
ATOM 1293 N N . ALA A 1 180 ? -4.102 -10.342 -6.041 1.00 95.44 180 ALA A N 1
ATOM 1294 C CA . ALA A 1 180 ? -4.361 -10.649 -7.442 1.00 95.44 180 ALA A CA 1
ATOM 1295 C C . ALA A 1 180 ? -3.376 -9.937 -8.382 1.00 95.44 180 ALA A C 1
ATOM 1297 O O . ALA A 1 180 ? -2.884 -10.562 -9.320 1.00 95.44 180 ALA A O 1
ATOM 1298 N N . ALA A 1 181 ? -3.044 -8.669 -8.115 1.00 93.69 181 ALA A N 1
ATOM 1299 C CA . ALA A 1 181 ? -2.050 -7.919 -8.882 1.00 93.69 181 ALA A CA 1
ATOM 1300 C C . ALA A 1 181 ? -0.654 -8.566 -8.803 1.00 93.69 181 ALA A C 1
ATOM 1302 O O . ALA A 1 181 ? 0.068 -8.603 -9.796 1.00 93.69 181 ALA A O 1
ATOM 1303 N N . LEU A 1 182 ? -0.293 -9.127 -7.645 1.00 92.38 182 LEU A N 1
ATOM 1304 C CA . LEU A 1 182 ? 0.969 -9.846 -7.435 1.00 92.38 182 LEU A CA 1
ATOM 1305 C C . LEU A 1 182 ? 0.948 -11.293 -7.961 1.00 92.38 182 LEU A C 1
ATOM 1307 O O . LEU A 1 182 ? 2.007 -11.897 -8.131 1.00 92.38 182 LEU A O 1
ATOM 1311 N N . GLY A 1 183 ? -0.233 -11.858 -8.226 1.00 91.94 183 GLY A N 1
ATOM 1312 C CA . GLY A 1 183 ? -0.403 -13.258 -8.618 1.00 91.94 183 GLY A CA 1
ATOM 1313 C C . GLY A 1 183 ? -0.172 -14.257 -7.475 1.00 91.94 183 GLY A C 1
ATOM 1314 O O . GLY A 1 183 ? 0.348 -15.346 -7.731 1.00 91.94 183 GLY A O 1
ATOM 1315 N N . LEU A 1 184 ? -0.524 -13.879 -6.237 1.00 89.25 184 LEU A N 1
ATOM 1316 C CA . LEU A 1 184 ? -0.340 -14.659 -4.998 1.00 89.25 184 LEU A CA 1
ATOM 1317 C C . LEU A 1 184 ? -1.649 -15.205 -4.405 1.00 89.25 184 LEU A C 1
ATOM 1319 O O . LEU A 1 184 ? -2.737 -14.675 -4.707 1.00 89.25 184 LEU A O 1
#

Radius of gyration: 21.25 Å; Cα contacts (8 Å, |Δi|>4): 188; chains: 1; bounding box: 41×64×52 Å

pLDDT: mean 84.48, std 19.37, range [34.25, 98.31]

Solvent-accessible surface area (backbone atoms only — not comparable to full-atom values): 10400 Å² total; per-residue (Å²): 137,87,83,88,85,83,91,76,88,83,86,82,83,89,82,82,88,77,91,76,79,89,65,94,70,56,68,51,64,45,43,64,51,50,52,48,50,45,52,50,51,39,43,58,51,46,70,61,47,40,56,57,50,36,50,29,34,75,68,70,66,46,27,48,85,65,42,48,63,51,53,53,50,52,30,51,43,31,44,52,37,27,56,55,47,68,73,55,71,58,57,89,50,81,56,71,68,59,46,52,55,48,21,52,53,50,35,48,49,54,50,53,53,48,57,30,55,57,51,42,62,83,41,40,88,55,18,84,57,45,70,63,53,46,50,48,39,22,51,26,48,23,43,34,52,49,40,46,31,67,41,39,74,66,34,42,57,52,22,34,67,71,34,57,83,48,46,62,56,36,59,76,67,64,26,58,54,36,31,55,66,40,73,104

Organism: Moniliophthora roreri (NCBI:txid221103)

Sequence (184 aa):
MFVSKLFAAFTFVSFGFVAANPIANEVAKRDNADIQTVLTTLKGQTDTILPQITDLSNSGSASDETVTPLLNQLTTALDTATASLAGLEPSSSRKRQSDDDIANLVAGIVTDITNALSGLTAQAAAIPTLGVLLAGVDTSLAQVLSGLEILLAGVLRLVANLLVDVAALLRSLAFGLTLAALGL

Foldseek 3Di:
DDDDDDDDDDDDDDDDDDDDDDPPPPQLVVQLVQLVVLLVQLVVQLVVLLVQLQVCLVVVVDAQVRVVVSLVSNLVSLQSSLVSLVPGDARPHDDPVSLLVSLVSLLVSVLSVLVSLLSCVVVCVRYVCSLVSLVSNLVSSLSSLVSCCNNPPPSLQSNLVSCVVVVVSCVVSVSVSNCVSSVD

Secondary structure (DSSP, 8-state):
-----------------------TTSHHHHHHHHHHHHHHHHHHHHHHHHHHHHHHHHTT---HHHHHHHHHHHHHHHHHHHHHHHTSPPPSS--HHHHHHHHHHHHHHHHHHHHHHHHHGGGGGG-TTHHHHHHHHHHHHHHHHHHHHHHSTTHHHHHHHHTTTTHHHHHHTT-HHHHHHHT-

Mean predicted aligned error: 9.88 Å